Protein AF-A0A960PPY8-F1 (afdb_monomer_lite)

Radius of gyration: 37.03 Å; chains: 1; bounding box: 87×117×91 Å

Secondary structure (DSSP, 8-state):
-----THHHHHHHHHHHHHHHHTT-TTGGGTTTTEEEEEEEEEEEETTS-B-TT-EEEEEETTSSS-B-PPPEEP-TTSEEEEEEE-SEEEEEEEE-TTS--EEEEEEE-TTSPPEEEEEEEE-TTSPPEEEEEEE---HHHHHHHHHHHS-------PPPPPPP------PPPP--PPPPPPPP--PPPP---------------PPPPPP-PPPPP-PPPPPPPPPPPPPP-PPPP-PPPPP-PPPPPPPPPPP-PPP------PPPPP-------PPPPPPPP-PPPPPPPP-PPPPPPPPPP-

Sequence (307 aa):
MTTFSFSSLARKLAFSFALLAMTLLPNAARAQSWGGETALGIEVTNKKGKPVEGAEVLLLFVEQEPFAGPDAVVTDLEGFAEGIRLAEGRWRIDVKAPGYASYTVVVRIQPGKKPAITAGPIRDAVAPPLTVRFLKSPKVGQNRAKADRAGDRPRDREPLPPPPPLVQKRPEPPPVVTPPPPKPVPVTPPPVVTPPPAEAPKAAPAQPEAPKAMPAPKTEAPMPVPPPQKAPAAEKPMMEEPVEKVPAAPAPPAPKTAEPSMPAAPSAPAPPMEEPAAEAPPPPAPKMPKAPEPPAMKEPPAPTPPV

Structure (mmCIF, N/CA/C/O backbone):
data_AF-A0A960PPY8-F1
#
_entry.id   AF-A0A960PPY8-F1
#
loop_
_atom_site.group_PDB
_atom_site.id
_atom_site.type_symbol
_atom_site.label_atom_id
_atom_site.label_alt_id
_atom_site.label_comp_id
_atom_site.label_asym_id
_atom_site.label_entity_id
_atom_site.label_seq_id
_atom_site.pdbx_PDB_ins_code
_atom_site.Cartn_x
_atom_site.Cartn_y
_atom_site.Cartn_z
_atom_site.occupancy
_atom_site.B_iso_or_equiv
_atom_site.auth_seq_id
_atom_site.auth_comp_id
_atom_site.auth_asym_id
_atom_site.auth_atom_id
_atom_site.pdbx_PDB_model_num
ATOM 1 N N . MET A 1 1 ? 7.408 68.987 37.114 1.00 42.50 1 MET A N 1
ATOM 2 C CA . MET A 1 1 ? 8.023 67.656 37.307 1.00 42.50 1 MET A CA 1
ATOM 3 C C . MET A 1 1 ? 6.961 66.617 37.002 1.00 42.50 1 MET A C 1
ATOM 5 O O . MET A 1 1 ? 6.035 66.468 37.784 1.00 42.50 1 MET A O 1
ATOM 9 N N . THR A 1 2 ? 7.033 65.988 35.831 1.00 44.94 2 THR A N 1
ATOM 10 C CA . THR A 1 2 ? 6.002 65.067 35.329 1.00 44.94 2 THR A CA 1
ATOM 11 C C . THR A 1 2 ? 6.635 63.686 35.233 1.00 44.94 2 THR A C 1
ATOM 13 O O . THR A 1 2 ? 7.476 63.440 34.373 1.00 44.94 2 THR A O 1
ATOM 16 N N . THR A 1 3 ? 6.306 62.805 36.171 1.00 53.59 3 THR A N 1
ATOM 17 C CA . THR A 1 3 ? 6.835 61.442 36.246 1.00 53.59 3 THR A CA 1
ATOM 18 C C . THR A 1 3 ? 6.033 60.533 35.314 1.00 53.59 3 THR A C 1
ATOM 20 O O . THR A 1 3 ? 4.902 60.150 35.601 1.00 53.59 3 THR A O 1
ATOM 23 N N . PHE A 1 4 ? 6.609 60.199 34.157 1.00 49.84 4 PHE A N 1
ATOM 24 C CA . PHE A 1 4 ? 6.027 59.228 33.230 1.00 49.84 4 PHE A CA 1
ATOM 25 C C . PHE A 1 4 ? 6.213 57.803 33.774 1.00 49.84 4 PHE A C 1
ATOM 27 O O . PHE A 1 4 ? 7.331 57.310 33.918 1.00 49.84 4 PHE A O 1
ATOM 34 N N . SER A 1 5 ? 5.099 57.141 34.092 1.00 51.38 5 SER A N 1
ATOM 35 C CA . SER A 1 5 ? 5.073 55.786 34.647 1.00 51.38 5 SER A CA 1
ATOM 36 C C . SER A 1 5 ? 5.325 54.735 33.555 1.00 51.38 5 SER A C 1
ATOM 38 O O . SER A 1 5 ? 4.442 54.397 32.765 1.00 51.38 5 SER A O 1
ATOM 40 N N . PHE A 1 6 ? 6.544 54.191 33.527 1.00 52.47 6 PHE A N 1
ATOM 41 C CA . PHE A 1 6 ? 7.020 53.170 32.577 1.00 52.47 6 PHE A CA 1
ATOM 42 C C . PHE A 1 6 ? 6.351 51.781 32.725 1.00 52.47 6 PHE A C 1
ATOM 44 O O . PHE A 1 6 ? 6.596 50.883 31.922 1.00 52.47 6 PHE A O 1
ATOM 51 N N . SER A 1 7 ? 5.476 51.578 33.718 1.00 52.25 7 SER A N 1
ATOM 52 C CA . SER A 1 7 ? 4.898 50.255 34.031 1.00 52.25 7 SER A CA 1
ATOM 53 C C . SER A 1 7 ? 3.796 49.776 33.071 1.00 52.25 7 SER A C 1
ATOM 55 O O . SER A 1 7 ? 3.447 48.595 33.074 1.00 52.25 7 SER A O 1
ATOM 57 N N . SER A 1 8 ? 3.238 50.653 32.230 1.00 53.12 8 SER A N 1
ATOM 58 C CA . SER A 1 8 ? 2.116 50.299 31.339 1.00 53.12 8 SER A CA 1
ATOM 59 C C . SER A 1 8 ? 2.563 49.618 30.034 1.00 53.12 8 SER A C 1
ATOM 61 O O . SER A 1 8 ? 1.839 48.786 29.486 1.00 53.12 8 SER A O 1
ATOM 63 N N . LEU A 1 9 ? 3.778 49.904 29.550 1.00 51.22 9 LEU A N 1
ATOM 64 C CA . LEU A 1 9 ? 4.258 49.397 28.258 1.00 51.22 9 LEU A CA 1
ATOM 65 C C . LEU A 1 9 ? 4.726 47.931 28.339 1.00 51.22 9 LEU A C 1
ATOM 67 O O . LEU A 1 9 ? 4.406 47.131 27.461 1.00 51.22 9 LEU A O 1
ATOM 71 N N . ALA A 1 10 ? 5.388 47.546 29.436 1.00 53.94 10 ALA A N 1
ATOM 72 C CA . ALA A 1 10 ? 5.863 46.175 29.651 1.00 53.94 10 ALA A CA 1
ATOM 73 C C . ALA A 1 10 ? 4.714 45.158 29.818 1.00 53.94 10 ALA A C 1
ATOM 75 O O . ALA A 1 10 ? 4.796 44.039 29.313 1.00 53.94 10 ALA A O 1
ATOM 76 N N . ARG A 1 11 ? 3.599 45.554 30.455 1.00 57.28 11 ARG A N 1
ATOM 77 C CA . ARG A 1 11 ? 2.419 44.681 30.617 1.00 57.28 11 ARG A CA 1
ATOM 78 C C . ARG A 1 11 ? 1.673 44.430 29.302 1.00 57.28 11 ARG A C 1
ATOM 80 O O . ARG A 1 11 ? 1.155 43.334 29.110 1.00 57.28 11 ARG A O 1
ATOM 87 N N . LYS A 1 12 ? 1.657 45.398 28.376 1.00 54.75 12 LYS A N 1
ATOM 88 C CA . LYS A 1 12 ? 1.022 45.241 27.051 1.00 54.75 12 LYS A CA 1
ATOM 89 C C . LYS A 1 12 ? 1.850 44.372 26.092 1.00 54.75 12 LYS A C 1
ATOM 91 O O . LYS A 1 12 ? 1.276 43.613 25.312 1.00 54.75 12 LYS A O 1
ATOM 96 N N . LEU A 1 13 ? 3.182 44.419 26.198 1.00 59.34 13 LEU A N 1
ATOM 97 C CA . LEU A 1 13 ? 4.086 43.533 25.452 1.00 59.34 13 LEU A CA 1
ATOM 98 C C . LEU A 1 13 ? 4.006 42.074 25.932 1.00 59.34 13 LEU A C 1
ATOM 100 O O . LEU A 1 13 ? 3.927 41.171 25.101 1.00 59.34 13 LEU A O 1
ATOM 104 N N . ALA A 1 14 ? 3.923 41.838 27.246 1.00 60.81 14 ALA A N 1
ATOM 105 C CA . ALA A 1 14 ? 3.768 40.487 27.793 1.00 60.81 14 ALA A CA 1
ATOM 106 C C . ALA A 1 14 ? 2.433 39.826 27.387 1.00 60.81 14 ALA A C 1
ATOM 108 O O . ALA A 1 14 ? 2.407 38.645 27.044 1.00 60.81 14 ALA A O 1
ATOM 109 N N . PHE A 1 15 ? 1.336 40.592 27.348 1.00 57.50 15 PHE A N 1
ATOM 110 C CA . PHE A 1 15 ? 0.032 40.075 26.911 1.00 57.50 15 PHE A CA 1
ATOM 111 C C . PHE A 1 15 ? -0.016 39.750 25.410 1.00 57.50 15 PHE A C 1
ATOM 113 O O . PHE A 1 15 ? -0.645 38.771 25.016 1.00 57.50 15 PHE A O 1
ATOM 120 N N . SER A 1 16 ? 0.688 40.522 24.575 1.00 59.84 16 SER A N 1
ATOM 121 C CA . SER A 1 16 ? 0.749 40.262 23.127 1.00 59.84 16 SER A CA 1
ATOM 122 C C . SER A 1 16 ? 1.569 39.010 22.797 1.00 59.84 16 SER A C 1
ATOM 124 O O . SER A 1 16 ? 1.201 38.252 21.904 1.00 59.84 16 SER A O 1
ATOM 126 N N . PHE A 1 17 ? 2.640 38.740 23.553 1.00 60.16 17 PHE A N 1
ATOM 127 C CA . PHE A 1 17 ? 3.451 37.533 23.366 1.00 60.16 17 PHE A CA 1
ATOM 128 C C . PHE A 1 17 ? 2.719 36.261 23.830 1.00 60.16 17 PHE A C 1
ATOM 130 O O . PHE A 1 17 ? 2.820 35.221 23.181 1.00 60.16 17 PHE A O 1
ATOM 137 N N . ALA A 1 18 ? 1.922 36.351 24.901 1.00 61.47 18 ALA A N 1
ATOM 138 C CA . ALA A 1 18 ? 1.094 35.241 25.375 1.00 61.47 18 ALA A CA 1
ATOM 139 C C . ALA A 1 18 ? -0.036 34.883 24.390 1.00 61.47 18 ALA A C 1
ATOM 141 O O . ALA A 1 18 ? -0.297 33.702 24.164 1.00 61.47 18 ALA A O 1
ATOM 142 N N . LEU A 1 19 ? -0.663 35.878 23.749 1.00 60.75 19 LEU A N 1
ATOM 143 C CA . LEU A 1 19 ? -1.710 35.633 22.751 1.00 60.75 19 LEU A CA 1
ATOM 144 C C . LEU A 1 19 ? -1.146 35.013 21.457 1.00 60.75 19 LEU A C 1
ATOM 146 O O . LEU A 1 19 ? -1.779 34.138 20.872 1.00 60.75 19 LEU A O 1
ATOM 150 N N . LEU A 1 20 ? 0.066 35.410 21.046 1.00 63.41 20 LEU A N 1
ATOM 151 C CA . LEU A 1 20 ? 0.740 34.870 19.858 1.00 63.41 20 LEU A CA 1
ATOM 152 C C . LEU A 1 20 ? 1.254 33.433 20.072 1.00 63.41 20 LEU A C 1
ATOM 154 O O . LEU A 1 20 ? 1.165 32.600 19.169 1.00 63.41 20 LEU A O 1
ATOM 158 N N . ALA A 1 21 ? 1.731 33.108 21.278 1.00 60.12 21 ALA A N 1
ATOM 159 C CA . ALA A 1 21 ? 2.131 31.745 21.633 1.00 60.12 21 ALA A CA 1
ATOM 160 C C . ALA A 1 21 ? 0.937 30.771 21.659 1.00 60.12 21 ALA A C 1
ATOM 162 O O . ALA A 1 21 ? 1.089 29.599 21.322 1.00 60.12 21 ALA A O 1
ATOM 163 N N . MET A 1 22 ? -0.265 31.252 21.993 1.00 60.72 22 MET A N 1
ATOM 164 C CA . MET A 1 22 ? -1.466 30.418 22.104 1.00 60.72 22 MET A CA 1
ATOM 165 C C . MET A 1 22 ? -2.113 30.085 20.744 1.00 60.72 22 MET A C 1
ATOM 167 O O . MET A 1 22 ? -2.840 29.099 20.641 1.00 60.72 22 MET A O 1
ATOM 171 N N . THR A 1 23 ? -1.798 30.826 19.673 1.00 59.47 23 THR A N 1
ATOM 172 C CA . THR A 1 23 ? -2.265 30.524 18.302 1.00 59.47 23 THR A CA 1
ATOM 173 C C . THR A 1 23 ? -1.399 29.514 17.539 1.00 59.47 23 THR A C 1
ATOM 175 O O . THR A 1 23 ? -1.804 29.050 16.477 1.00 59.47 23 THR A O 1
ATOM 178 N N . LEU A 1 24 ? -0.230 29.132 18.066 1.00 55.88 24 LEU A N 1
ATOM 179 C CA . LEU A 1 24 ? 0.713 28.221 17.395 1.00 55.88 24 LEU A CA 1
ATOM 180 C C . LEU A 1 24 ? 0.496 26.727 17.711 1.00 55.88 24 LEU A C 1
ATOM 182 O O . LEU A 1 24 ? 1.220 25.892 17.175 1.00 55.88 24 LEU A O 1
ATOM 186 N N . LEU A 1 25 ? -0.485 26.360 18.546 1.00 57.34 25 LEU A N 1
ATOM 187 C CA . LEU A 1 25 ? -0.686 24.967 18.982 1.00 57.34 25 LEU A CA 1
ATOM 188 C C . LEU A 1 25 ? -1.811 24.112 18.336 1.00 57.34 25 LEU A C 1
ATOM 190 O O . LEU A 1 25 ? -1.931 22.958 18.752 1.00 57.34 25 LEU A O 1
ATOM 194 N N . PRO A 1 26 ? -2.610 24.501 17.319 1.00 50.31 26 PRO A N 1
ATOM 195 C CA . PRO A 1 26 ? -3.771 23.685 16.952 1.00 50.31 26 PRO A CA 1
ATOM 196 C C . PRO A 1 26 ? -3.539 22.710 15.779 1.00 50.31 26 PRO A C 1
ATOM 198 O O . PRO A 1 26 ? -4.438 22.563 14.958 1.00 50.31 26 PRO A O 1
ATOM 201 N N . ASN A 1 27 ? -2.384 22.034 15.651 1.00 53.88 27 ASN A N 1
ATOM 202 C CA . ASN A 1 27 ? -2.188 21.104 14.514 1.00 53.88 27 ASN A CA 1
ATOM 203 C C . ASN A 1 27 ? -1.665 19.693 14.829 1.00 53.88 27 ASN A C 1
ATOM 205 O O . ASN A 1 27 ? -1.612 18.855 13.933 1.00 53.88 27 ASN A O 1
ATOM 209 N N . ALA A 1 28 ? -1.360 19.367 16.087 1.00 57.53 28 ALA A N 1
ATOM 210 C CA . ALA A 1 28 ? -0.901 18.017 16.442 1.00 57.53 28 ALA A CA 1
ATOM 211 C C . ALA A 1 28 ? -2.039 16.974 16.537 1.00 57.53 28 ALA A C 1
ATOM 213 O O . ALA A 1 28 ? -1.789 15.778 16.434 1.00 57.53 28 ALA A O 1
ATOM 214 N N . ALA A 1 29 ? -3.300 17.401 16.687 1.00 57.22 29 ALA A N 1
ATOM 215 C CA . ALA A 1 29 ? -4.433 16.491 16.908 1.00 57.22 29 ALA A CA 1
ATOM 216 C C . ALA A 1 29 ? -5.101 15.957 15.623 1.00 57.22 29 ALA A C 1
ATOM 218 O O . ALA A 1 29 ? -5.991 15.115 15.704 1.00 57.22 29 ALA A O 1
ATOM 219 N N . ARG A 1 30 ? -4.690 16.415 14.431 1.00 54.41 30 ARG A N 1
ATOM 220 C CA . ARG A 1 30 ? -5.193 15.888 13.143 1.00 54.41 30 ARG A CA 1
ATOM 221 C C . ARG A 1 30 ? -4.277 14.850 12.498 1.00 54.41 30 ARG A C 1
ATOM 223 O O . ARG A 1 30 ? -4.580 14.360 11.418 1.00 54.41 30 ARG A O 1
ATOM 230 N N . ALA A 1 31 ? -3.185 14.488 13.169 1.00 58.00 31 ALA A N 1
ATOM 231 C CA . ALA A 1 31 ? -2.129 13.666 12.593 1.00 58.00 31 ALA A CA 1
ATOM 232 C C . ALA A 1 31 ? -2.444 12.159 12.513 1.00 58.00 31 ALA A C 1
ATOM 234 O O . ALA A 1 31 ? -1.650 11.430 11.931 1.00 58.00 31 ALA A O 1
ATOM 235 N N . GLN A 1 32 ? -3.553 11.663 13.079 1.00 72.00 32 GLN A N 1
ATOM 236 C CA . GLN A 1 32 ? -3.800 10.212 13.163 1.00 72.00 32 GLN A CA 1
ATOM 237 C C . GLN A 1 32 ? -5.256 9.793 12.905 1.00 72.00 32 GLN A C 1
ATOM 239 O O . GLN A 1 32 ? -5.651 8.706 13.309 1.00 72.00 32 GLN A O 1
ATOM 244 N N . SER A 1 33 ? -6.061 10.595 12.197 1.00 85.62 33 SER A N 1
ATOM 245 C CA . SER A 1 33 ? -7.399 10.152 11.743 1.00 85.62 33 SER A CA 1
ATOM 246 C C . SER A 1 33 ? -7.340 8.922 10.832 1.00 85.62 33 SER A C 1
ATOM 248 O O . SER A 1 33 ? -8.302 8.171 10.728 1.00 85.62 33 SER A O 1
ATOM 250 N N . TRP A 1 34 ? -6.198 8.717 10.183 1.00 92.44 34 TRP A N 1
ATOM 251 C CA . TRP A 1 34 ? -5.932 7.601 9.288 1.00 92.44 34 TRP A CA 1
ATOM 252 C C . TRP A 1 34 ? -5.421 6.348 10.029 1.00 92.44 34 TRP A C 1
ATOM 254 O O . TRP A 1 34 ? -5.391 5.260 9.452 1.00 92.44 34 TRP A O 1
ATOM 264 N N . GLY A 1 35 ? -5.025 6.473 11.302 1.00 92.44 35 GLY A N 1
ATOM 265 C CA . GLY A 1 35 ? -4.572 5.357 12.131 1.00 92.44 35 GLY A CA 1
ATOM 266 C C . GLY A 1 35 ? -5.751 4.568 12.700 1.00 92.44 35 GLY A C 1
ATOM 267 O O . GLY A 1 35 ? -6.725 5.148 13.169 1.00 92.44 35 GLY A O 1
ATOM 268 N N . GLY A 1 36 ? -5.669 3.237 12.687 1.00 92.12 36 GLY A N 1
ATOM 269 C CA . GLY A 1 36 ? -6.742 2.389 13.213 1.00 92.12 36 GLY A CA 1
ATOM 270 C C . GLY A 1 36 ? -6.281 1.007 13.651 1.00 92.12 36 GLY A C 1
ATOM 271 O O . GLY A 1 36 ? -5.097 0.689 13.650 1.00 92.12 36 GLY A O 1
ATOM 272 N N . GLU A 1 37 ? -7.218 0.161 14.065 1.00 90.88 37 GLU A N 1
ATOM 273 C CA . GLU A 1 37 ? -6.890 -1.156 14.629 1.00 90.88 37 GLU A CA 1
ATOM 274 C C . GLU A 1 37 ? -6.615 -2.227 13.563 1.00 90.88 37 GLU A C 1
ATOM 276 O O . GLU A 1 37 ? -6.083 -3.298 13.870 1.00 90.88 37 GLU A O 1
ATOM 281 N N . THR A 1 38 ? -6.960 -1.957 12.301 1.00 91.75 38 THR A N 1
ATOM 282 C CA . THR A 1 38 ? -6.846 -2.950 11.232 1.00 91.75 38 THR A CA 1
ATOM 283 C C . THR A 1 38 ? -5.436 -2.953 10.662 1.00 91.75 38 THR A C 1
ATOM 285 O O . THR A 1 38 ? -5.000 -1.991 10.037 1.00 91.75 38 THR A O 1
ATOM 288 N N . ALA A 1 39 ? -4.722 -4.058 10.860 1.00 91.56 39 ALA A N 1
ATOM 289 C CA . ALA A 1 39 ? -3.408 -4.260 10.267 1.00 91.56 39 ALA A CA 1
ATOM 290 C C . ALA A 1 39 ? -3.532 -4.754 8.814 1.00 91.56 39 ALA A C 1
ATOM 292 O O . ALA A 1 39 ? -4.182 -5.774 8.550 1.00 91.56 39 ALA A O 1
ATOM 293 N N . LEU A 1 40 ? -2.891 -4.038 7.892 1.00 93.12 40 LEU A N 1
ATOM 294 C CA . LEU A 1 40 ? -2.787 -4.386 6.477 1.00 93.12 40 LEU A CA 1
ATOM 295 C C . LEU A 1 40 ? -1.367 -4.866 6.154 1.00 93.12 40 LEU A C 1
ATOM 297 O O . LEU A 1 40 ? -0.391 -4.242 6.569 1.00 93.12 40 LEU A O 1
ATOM 301 N N . GLY A 1 41 ? -1.270 -5.978 5.424 1.00 93.12 41 GLY A N 1
ATOM 302 C CA . GLY A 1 41 ? -0.025 -6.484 4.858 1.00 93.12 41 GLY A CA 1
ATOM 303 C C . GLY A 1 41 ? -0.099 -6.438 3.338 1.00 93.12 41 GLY A C 1
ATOM 304 O O . GLY A 1 41 ? -1.148 -6.739 2.756 1.00 93.12 41 GLY A O 1
ATOM 305 N N . ILE A 1 42 ? 0.997 -6.050 2.697 1.00 94.88 42 ILE A N 1
ATOM 306 C CA . ILE A 1 42 ? 1.069 -5.874 1.246 1.00 94.88 42 ILE A CA 1
ATOM 307 C C . ILE A 1 42 ? 2.243 -6.701 0.730 1.00 94.88 42 ILE A C 1
ATOM 309 O O . ILE A 1 42 ? 3.379 -6.475 1.122 1.00 94.88 42 ILE A O 1
ATOM 313 N N . GLU A 1 43 ? 1.957 -7.667 -0.137 1.00 95.62 43 GLU A N 1
ATOM 314 C CA . GLU A 1 43 ? 2.959 -8.494 -0.814 1.00 95.62 43 GLU A CA 1
ATOM 315 C C . GLU A 1 43 ? 3.079 -8.019 -2.267 1.00 95.62 43 GLU A C 1
ATOM 317 O O . GLU A 1 43 ? 2.085 -7.977 -3.003 1.00 95.62 43 GLU A O 1
ATOM 322 N N . VAL A 1 44 ? 4.289 -7.653 -2.682 1.00 96.50 44 VAL A N 1
ATOM 323 C CA . VAL A 1 44 ? 4.609 -7.158 -4.021 1.00 96.50 44 VAL A CA 1
ATOM 324 C C . VAL A 1 44 ? 5.468 -8.193 -4.735 1.00 96.50 44 VAL A C 1
ATOM 326 O O . VAL A 1 44 ? 6.612 -8.461 -4.372 1.00 96.50 44 VAL A O 1
ATOM 329 N N . THR A 1 45 ? 4.912 -8.768 -5.797 1.00 96.88 45 THR A N 1
ATOM 330 C CA . THR A 1 45 ? 5.587 -9.759 -6.640 1.00 96.88 45 THR A CA 1
ATOM 331 C C . THR A 1 45 ? 5.598 -9.310 -8.096 1.00 96.88 45 THR A C 1
ATOM 333 O O . THR A 1 45 ? 4.752 -8.539 -8.549 1.00 96.88 45 THR A O 1
ATOM 336 N N . ASN A 1 46 ? 6.562 -9.788 -8.875 1.00 96.12 46 ASN A N 1
ATOM 337 C CA . ASN A 1 46 ? 6.583 -9.563 -10.317 1.00 96.12 46 ASN A CA 1
ATOM 338 C C . ASN A 1 46 ? 5.650 -10.545 -11.055 1.00 96.12 46 ASN A C 1
ATOM 340 O O . ASN A 1 46 ? 5.059 -11.449 -10.466 1.00 96.12 46 ASN A O 1
ATOM 344 N N . LYS A 1 47 ? 5.546 -10.420 -12.384 1.00 94.06 47 LYS A N 1
ATOM 345 C CA . LYS A 1 47 ? 4.753 -11.341 -13.227 1.00 94.06 47 LYS A CA 1
ATOM 346 C C . LYS A 1 47 ? 5.140 -12.826 -13.080 1.00 94.06 47 LYS A C 1
ATOM 348 O O . LYS A 1 47 ? 4.324 -13.693 -13.372 1.00 94.06 47 LYS A O 1
ATOM 353 N N . LYS A 1 48 ? 6.370 -13.127 -12.650 1.00 94.75 48 LYS A N 1
ATOM 354 C CA . LYS A 1 48 ? 6.869 -14.496 -12.421 1.00 94.75 48 LYS A CA 1
ATOM 355 C C . LYS A 1 48 ? 6.604 -14.990 -10.990 1.00 94.75 48 LYS A C 1
ATOM 357 O O . LYS A 1 48 ? 7.062 -16.073 -10.648 1.00 94.75 48 LYS A O 1
ATOM 362 N N . GLY A 1 49 ? 5.927 -14.196 -10.157 1.00 95.00 49 GLY A N 1
ATOM 363 C CA . GLY A 1 49 ? 5.684 -14.501 -8.748 1.00 95.00 49 GLY A CA 1
ATOM 364 C C . GLY A 1 49 ? 6.913 -14.343 -7.850 1.00 95.00 49 GLY A C 1
ATOM 365 O O . GLY A 1 49 ? 6.879 -14.806 -6.718 1.00 95.00 49 GLY A O 1
ATOM 366 N N . LYS A 1 50 ? 8.004 -13.722 -8.327 1.00 96.94 50 LYS A N 1
ATOM 367 C CA . LYS A 1 50 ? 9.163 -13.435 -7.469 1.00 96.94 50 LYS A CA 1
ATOM 368 C C . LYS A 1 50 ? 8.913 -12.166 -6.651 1.00 96.94 50 LYS A C 1
ATOM 370 O O . LYS A 1 50 ? 8.380 -11.214 -7.233 1.00 96.94 50 LYS A O 1
ATOM 375 N N . PRO A 1 51 ? 9.324 -12.131 -5.376 1.00 96.94 51 PRO A N 1
ATOM 376 C CA . PRO A 1 51 ? 9.205 -10.941 -4.543 1.00 96.94 51 PRO A CA 1
ATOM 377 C C . PRO A 1 51 ? 10.018 -9.773 -5.111 1.00 96.94 51 PRO A C 1
ATOM 379 O O . PRO A 1 51 ? 11.044 -9.982 -5.767 1.00 96.94 51 PRO A O 1
ATOM 382 N N . VAL A 1 52 ? 9.531 -8.551 -4.898 1.00 97.44 52 VAL A N 1
ATOM 383 C CA . VAL A 1 52 ? 10.195 -7.307 -5.311 1.00 97.44 52 VAL A CA 1
ATOM 384 C C . VAL A 1 52 ? 10.599 -6.524 -4.063 1.00 97.44 52 VAL A C 1
ATOM 386 O O . VAL A 1 52 ? 9.754 -5.931 -3.395 1.00 97.44 52 VAL A O 1
ATOM 389 N N . GLU A 1 53 ? 11.895 -6.530 -3.768 1.00 97.50 53 GLU A N 1
ATOM 390 C CA . GLU A 1 53 ? 12.513 -5.733 -2.705 1.00 97.50 53 GLU A CA 1
ATOM 391 C C . GLU A 1 53 ? 12.555 -4.247 -3.082 1.00 97.50 53 GLU A C 1
ATOM 393 O O . GLU A 1 53 ? 12.729 -3.899 -4.255 1.00 97.50 53 GLU A O 1
ATOM 398 N N . GLY A 1 54 ? 12.426 -3.363 -2.090 1.00 96.94 54 GLY A N 1
ATOM 399 C CA . GLY A 1 54 ? 12.646 -1.933 -2.294 1.00 96.94 54 GLY A CA 1
ATOM 400 C C . GLY A 1 54 ? 11.493 -1.217 -2.999 1.00 96.94 54 GLY A C 1
ATOM 401 O O . GLY A 1 54 ? 11.677 -0.108 -3.498 1.00 96.94 54 GLY A O 1
ATOM 402 N N . ALA A 1 55 ? 10.314 -1.836 -3.083 1.00 97.75 55 ALA A N 1
ATOM 403 C CA . ALA A 1 55 ? 9.125 -1.182 -3.606 1.00 97.75 55 ALA A CA 1
ATOM 404 C C . ALA A 1 55 ? 8.585 -0.197 -2.561 1.00 97.75 55 ALA A C 1
ATOM 406 O O . ALA A 1 55 ? 8.306 -0.573 -1.425 1.00 97.75 55 ALA A O 1
ATOM 407 N N . GLU A 1 56 ? 8.418 1.060 -2.956 1.00 97.69 56 GLU A N 1
ATOM 408 C CA . GLU A 1 56 ? 7.786 2.098 -2.152 1.00 97.69 56 GLU A CA 1
ATOM 409 C C . GLU A 1 56 ? 6.268 1.950 -2.229 1.00 97.69 56 GLU A C 1
ATOM 411 O O . GLU A 1 56 ? 5.670 1.983 -3.309 1.00 97.69 56 GLU A O 1
ATOM 416 N N . VAL A 1 57 ? 5.637 1.801 -1.071 1.00 97.31 57 VAL A N 1
ATOM 417 C CA . VAL A 1 57 ? 4.195 1.662 -0.914 1.00 97.31 57 VAL A CA 1
ATOM 418 C C . VAL A 1 57 ? 3.664 2.873 -0.159 1.00 97.31 57 VAL A C 1
ATOM 420 O O . VAL A 1 57 ? 3.903 3.035 1.036 1.00 97.31 57 VAL A O 1
ATOM 423 N N . LEU A 1 58 ? 2.918 3.721 -0.861 1.00 97.06 58 LEU A N 1
ATOM 424 C CA . LEU A 1 58 ? 2.259 4.898 -0.309 1.00 97.06 58 LEU A CA 1
ATOM 425 C C . LEU A 1 58 ? 0.768 4.612 -0.115 1.00 97.06 58 LEU A C 1
ATOM 427 O O . LEU A 1 58 ? 0.089 4.146 -1.033 1.00 97.06 58 LEU A O 1
ATOM 431 N N . LEU A 1 59 ? 0.250 4.910 1.075 1.00 96.62 59 LEU A N 1
ATOM 432 C CA . LEU A 1 59 ? -1.154 4.716 1.422 1.00 96.62 59 LEU A CA 1
ATOM 433 C C . LEU A 1 59 ? -1.798 6.069 1.696 1.00 96.62 59 LEU A C 1
ATOM 435 O O . LEU A 1 59 ? -1.314 6.833 2.522 1.00 96.62 59 LEU A O 1
ATOM 439 N N . LEU A 1 60 ? -2.908 6.350 1.024 1.00 96.56 60 LEU A N 1
ATOM 440 C CA . LEU A 1 60 ? -3.628 7.615 1.111 1.00 96.56 60 LEU A CA 1
ATOM 441 C C . LEU A 1 60 ? -5.087 7.350 1.478 1.00 96.56 60 LEU A C 1
ATOM 443 O O . LEU A 1 60 ? -5.786 6.605 0.786 1.00 96.56 60 LEU A O 1
ATOM 447 N N . PHE A 1 61 ? -5.558 7.963 2.557 1.00 96.12 61 PHE A N 1
ATOM 448 C CA . PHE A 1 61 ? -6.937 7.857 3.009 1.00 96.12 61 PHE A CA 1
ATOM 449 C C . PHE A 1 61 ? -7.832 8.755 2.153 1.00 96.12 61 PHE A C 1
ATOM 451 O O . PHE A 1 61 ? -7.690 9.976 2.146 1.00 96.12 61 PHE A O 1
ATOM 458 N N . VAL A 1 62 ? -8.740 8.139 1.394 1.00 95.56 62 VAL A N 1
ATOM 459 C CA . VAL A 1 62 ? -9.536 8.820 0.354 1.00 95.56 62 VAL A CA 1
ATOM 460 C C . VAL A 1 62 ?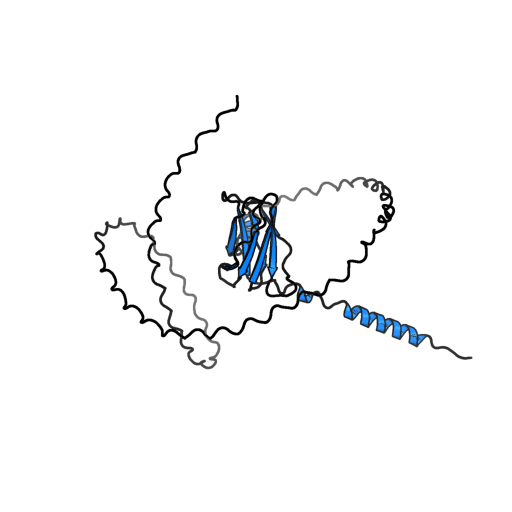 -10.771 9.506 0.943 1.00 95.56 62 VAL A C 1
ATOM 462 O O . VAL A 1 62 ? -11.399 10.329 0.289 1.00 95.56 62 VAL A O 1
ATOM 465 N N . GLU A 1 63 ? -11.149 9.170 2.176 1.00 91.75 63 GLU A N 1
ATOM 466 C CA . GLU A 1 63 ? -12.340 9.729 2.830 1.00 91.75 63 GLU A CA 1
ATOM 467 C C . GLU A 1 63 ? -12.093 11.095 3.488 1.00 91.75 63 GLU A C 1
ATOM 469 O O . GLU A 1 63 ? -13.033 11.708 3.986 1.00 91.75 63 GLU A O 1
ATOM 474 N N . GLN A 1 64 ? -10.855 11.596 3.458 1.00 89.25 64 GLN A N 1
ATOM 475 C CA . GLN A 1 64 ? -10.478 12.892 4.011 1.00 89.25 64 GLN A CA 1
ATOM 476 C C . GLN A 1 64 ? -9.809 13.769 2.946 1.00 89.25 64 GLN A C 1
ATOM 478 O O . GLN A 1 64 ? -8.948 13.299 2.209 1.00 89.25 64 GLN A O 1
ATOM 483 N N . GLU A 1 65 ? -10.176 15.053 2.901 1.00 88.62 65 GLU A N 1
ATOM 484 C CA . GLU A 1 65 ? -9.478 16.072 2.112 1.00 88.62 65 GLU A CA 1
ATOM 485 C C . GLU A 1 65 ? -8.727 17.047 3.043 1.00 88.62 65 GLU A C 1
ATOM 487 O O . GLU A 1 65 ? -9.323 17.567 3.994 1.00 88.62 65 GLU A O 1
ATOM 492 N N . PRO A 1 66 ? -7.426 17.311 2.803 1.00 88.12 66 PRO A N 1
ATOM 493 C CA . PRO A 1 66 ? -6.574 16.680 1.790 1.00 88.12 66 PRO A CA 1
ATOM 494 C C . PRO A 1 66 ? -6.319 15.195 2.095 1.00 88.12 66 PRO A C 1
ATOM 496 O O . PRO A 1 66 ? -6.352 14.791 3.258 1.00 88.12 66 PRO A O 1
ATOM 499 N N . PHE A 1 67 ? -6.039 14.399 1.054 1.00 92.38 67 PHE A N 1
ATOM 500 C CA . PHE A 1 67 ? -5.660 12.997 1.237 1.00 92.38 67 PHE A CA 1
ATOM 501 C C . PHE A 1 67 ? -4.440 12.915 2.155 1.00 92.38 67 PHE A C 1
ATOM 503 O O . PHE A 1 67 ? -3.415 13.547 1.901 1.00 92.38 67 PHE A O 1
ATOM 510 N N . ALA A 1 68 ? -4.567 12.134 3.221 1.00 92.19 68 ALA A N 1
ATOM 511 C CA . ALA A 1 68 ? -3.543 11.966 4.241 1.00 92.19 68 ALA A CA 1
ATOM 512 C C . ALA A 1 68 ? -3.338 10.479 4.523 1.00 92.19 68 ALA A C 1
ATOM 514 O O . ALA A 1 68 ? -4.240 9.670 4.319 1.00 92.19 68 ALA A O 1
ATOM 515 N N . GLY A 1 69 ? -2.160 10.106 4.997 1.00 93.94 69 GLY A N 1
ATOM 516 C CA . GLY A 1 69 ? -1.850 8.725 5.328 1.00 93.94 69 GLY A CA 1
ATOM 517 C C . GLY A 1 69 ? -0.498 8.606 6.020 1.00 93.94 69 GLY A C 1
ATOM 518 O O . GLY A 1 69 ? 0.130 9.632 6.295 1.00 93.94 69 GLY A O 1
ATOM 519 N N . PRO A 1 70 ? -0.070 7.375 6.335 1.00 94.50 70 PRO A N 1
ATOM 520 C CA . PRO A 1 70 ? 1.263 7.131 6.866 1.00 94.50 70 PRO A CA 1
ATOM 521 C C . PRO A 1 70 ? 2.344 7.491 5.840 1.00 94.50 70 PRO A C 1
ATOM 523 O O . PRO A 1 70 ? 2.080 7.589 4.639 1.00 94.50 70 PRO A O 1
ATOM 526 N N . ASP A 1 71 ? 3.577 7.615 6.326 1.00 94.38 71 ASP A N 1
ATOM 527 C CA . ASP A 1 71 ? 4.750 7.700 5.461 1.00 94.38 71 ASP A CA 1
ATOM 528 C C . ASP A 1 71 ? 4.852 6.466 4.549 1.00 94.38 71 ASP A C 1
ATOM 530 O O . ASP A 1 71 ? 4.358 5.380 4.874 1.00 94.38 71 ASP A O 1
ATOM 534 N N . ALA A 1 72 ? 5.498 6.639 3.394 1.00 96.00 72 ALA A N 1
ATOM 535 C CA . ALA A 1 72 ? 5.720 5.545 2.459 1.00 96.00 72 ALA A CA 1
ATOM 536 C C . ALA A 1 72 ? 6.541 4.425 3.119 1.00 96.00 72 ALA A C 1
ATOM 538 O O . ALA A 1 72 ? 7.575 4.673 3.741 1.00 96.00 72 ALA A O 1
ATOM 539 N N . VAL A 1 73 ? 6.080 3.186 2.963 1.00 96.25 73 VAL A N 1
ATOM 540 C CA . VAL A 1 73 ? 6.737 1.992 3.504 1.00 96.25 73 VAL A CA 1
ATOM 541 C C . VAL A 1 73 ? 7.457 1.272 2.376 1.00 96.25 73 VAL A C 1
ATOM 543 O O . VAL A 1 73 ? 6.907 1.114 1.290 1.00 96.25 73 VAL A O 1
ATOM 546 N N . VAL A 1 74 ? 8.682 0.828 2.630 1.00 96.94 74 VAL A N 1
ATOM 547 C CA . VAL A 1 74 ? 9.488 0.084 1.658 1.00 96.94 74 VAL A CA 1
ATOM 548 C C . VAL A 1 74 ? 9.325 -1.417 1.904 1.00 96.94 74 VAL A C 1
ATOM 550 O O . VAL A 1 74 ? 9.338 -1.848 3.057 1.00 96.94 74 VAL A O 1
ATOM 553 N N . THR A 1 75 ? 9.160 -2.210 0.843 1.00 96.69 75 THR A N 1
ATOM 554 C CA . THR A 1 75 ? 9.098 -3.677 0.946 1.00 96.69 75 THR A CA 1
ATOM 555 C C . THR A 1 75 ? 10.454 -4.293 1.286 1.00 96.69 75 THR A C 1
ATOM 557 O O . THR A 1 75 ? 11.502 -3.819 0.841 1.00 96.69 75 THR A O 1
ATOM 560 N N . ASP A 1 76 ? 10.425 -5.378 2.056 1.00 96.50 76 ASP A N 1
ATOM 561 C CA . ASP A 1 76 ? 11.601 -6.156 2.449 1.00 96.50 76 ASP A CA 1
ATOM 562 C C . ASP A 1 76 ? 12.101 -7.122 1.348 1.00 96.50 76 ASP A C 1
ATOM 564 O O . ASP A 1 76 ? 11.621 -7.113 0.211 1.00 96.50 76 ASP A O 1
ATOM 568 N N . LEU A 1 77 ? 13.074 -7.979 1.692 1.00 96.06 77 LEU A N 1
ATOM 569 C CA . LEU A 1 77 ? 13.636 -9.018 0.811 1.00 96.06 77 LEU A CA 1
ATOM 570 C C . LEU A 1 77 ? 12.584 -10.024 0.307 1.00 96.06 77 LEU A C 1
ATOM 572 O O . LEU A 1 77 ? 12.753 -10.624 -0.757 1.00 96.06 77 LEU A O 1
ATOM 576 N N . GLU A 1 78 ? 11.506 -10.225 1.067 1.00 95.50 78 GLU A N 1
ATOM 577 C CA . GLU A 1 78 ? 10.379 -11.090 0.709 1.00 95.50 78 GLU A CA 1
ATOM 578 C C . GLU A 1 78 ? 9.313 -10.332 -0.096 1.00 95.50 78 GLU A C 1
ATOM 580 O O . GLU A 1 78 ? 8.273 -10.891 -0.448 1.00 95.50 78 GLU A O 1
ATOM 585 N N . GLY A 1 79 ? 9.569 -9.067 -0.446 1.00 95.06 79 GLY A N 1
ATOM 586 C CA . GLY A 1 79 ? 8.620 -8.210 -1.144 1.00 95.06 79 GLY A CA 1
ATOM 587 C C . GLY A 1 79 ? 7.409 -7.865 -0.283 1.00 95.06 79 GLY A C 1
ATOM 588 O O . GLY A 1 79 ? 6.357 -7.521 -0.823 1.00 95.06 79 GLY A O 1
ATOM 589 N N . PHE A 1 80 ? 7.526 -7.975 1.040 1.00 95.25 80 PHE A N 1
ATOM 590 C CA . PHE A 1 80 ? 6.447 -7.751 1.983 1.00 95.25 80 PHE A CA 1
ATOM 591 C C . PHE A 1 80 ? 6.607 -6.398 2.683 1.00 95.25 80 PHE A C 1
ATOM 593 O O . PHE A 1 80 ? 7.698 -5.975 3.059 1.00 95.25 80 PHE A O 1
ATOM 600 N N . ALA A 1 81 ? 5.493 -5.689 2.836 1.00 93.81 81 ALA A N 1
ATOM 601 C CA . ALA A 1 81 ? 5.376 -4.499 3.665 1.00 93.81 81 ALA A CA 1
ATOM 602 C C . ALA A 1 81 ? 4.333 -4.784 4.751 1.00 93.81 81 ALA A C 1
ATOM 604 O O . ALA A 1 81 ? 3.146 -4.984 4.459 1.00 93.81 81 ALA A O 1
ATOM 605 N N . GLU A 1 82 ? 4.785 -4.839 6.004 1.00 88.56 82 GLU A N 1
ATOM 606 C CA . GLU A 1 82 ? 3.969 -5.253 7.145 1.00 88.56 82 GLU A CA 1
ATOM 607 C C . GLU A 1 82 ? 3.664 -4.132 8.143 1.00 88.56 82 GLU A C 1
ATOM 609 O O . GLU A 1 82 ? 4.280 -3.070 8.157 1.00 88.56 82 GLU A O 1
ATOM 614 N N . GLY A 1 83 ? 2.710 -4.410 9.038 1.00 78.06 83 GLY A N 1
ATOM 615 C CA . GLY A 1 83 ? 2.552 -3.650 10.280 1.00 78.06 83 GLY A CA 1
ATOM 616 C C . GLY A 1 83 ? 1.800 -2.324 10.173 1.00 78.06 83 GLY A C 1
ATOM 617 O O . GLY A 1 83 ? 1.703 -1.614 11.174 1.00 78.06 83 GLY A O 1
ATOM 618 N N . ILE A 1 84 ? 1.214 -2.004 9.018 1.00 88.81 84 ILE A N 1
ATOM 619 C CA . ILE A 1 84 ? 0.515 -0.731 8.831 1.00 88.81 84 ILE A CA 1
ATOM 620 C C . ILE A 1 84 ? -0.884 -0.819 9.445 1.00 88.81 84 ILE A C 1
ATOM 622 O O . ILE A 1 84 ? -1.738 -1.590 9.002 1.00 88.81 84 ILE A O 1
ATOM 626 N N . ARG A 1 85 ? -1.098 -0.042 10.506 1.00 93.06 85 ARG A N 1
ATOM 627 C CA . ARG A 1 85 ? -2.347 0.044 11.266 1.00 93.06 85 ARG A CA 1
ATOM 628 C C . ARG A 1 85 ? -3.222 1.161 10.714 1.00 93.06 85 ARG A C 1
ATOM 630 O O . ARG A 1 85 ? -2.917 2.335 10.903 1.00 93.06 85 ARG A O 1
ATOM 637 N N . LEU A 1 86 ? -4.298 0.786 10.035 1.00 94.56 86 LEU A N 1
ATOM 638 C CA . LEU A 1 86 ? -5.128 1.697 9.254 1.00 94.56 86 LEU A CA 1
ATOM 639 C C . LEU A 1 86 ? -6.542 1.775 9.822 1.00 94.56 86 LEU A C 1
ATOM 641 O O . LEU A 1 86 ? -7.101 0.781 10.305 1.00 94.56 86 LEU A O 1
ATOM 645 N N . ALA A 1 87 ? -7.115 2.972 9.745 1.00 95.31 87 ALA A N 1
ATOM 646 C CA . ALA A 1 87 ? -8.532 3.200 9.953 1.00 95.31 87 ALA A CA 1
ATOM 647 C C . ALA A 1 87 ? -9.357 2.460 8.892 1.00 95.31 87 ALA A C 1
ATOM 649 O O . ALA A 1 87 ? -8.903 2.185 7.774 1.00 95.31 87 ALA A O 1
ATOM 650 N N . GLU A 1 88 ? -10.587 2.117 9.255 1.00 95.06 88 GLU A N 1
ATOM 651 C CA . GLU A 1 88 ? -11.552 1.601 8.293 1.00 95.06 88 GLU A CA 1
ATOM 652 C C . GLU A 1 88 ? -11.916 2.661 7.247 1.00 95.06 88 GLU A C 1
ATOM 654 O O . GLU A 1 88 ? -11.827 3.858 7.503 1.00 95.06 88 GLU A O 1
ATOM 659 N N . GLY A 1 89 ? -12.303 2.213 6.052 1.00 95.38 89 GLY A N 1
ATOM 660 C CA . GLY A 1 89 ? -12.697 3.100 4.956 1.00 95.38 89 GLY A CA 1
ATOM 661 C C . GLY A 1 89 ? -11.968 2.809 3.648 1.00 95.38 89 GLY A C 1
ATOM 662 O O . GLY A 1 89 ? -11.431 1.715 3.435 1.00 95.38 89 GLY A O 1
ATOM 663 N N . ARG A 1 90 ? -12.009 3.768 2.723 1.00 96.56 90 ARG A N 1
ATOM 664 C CA . ARG A 1 90 ? -11.375 3.673 1.400 1.00 96.56 90 ARG A CA 1
ATOM 665 C C . ARG A 1 90 ? -9.965 4.251 1.396 1.00 96.56 90 ARG A C 1
ATOM 667 O O . ARG A 1 90 ? -9.733 5.395 1.777 1.00 96.56 90 ARG A O 1
ATOM 674 N N . TRP A 1 91 ? -9.050 3.461 0.859 1.00 96.81 91 TRP A N 1
ATOM 675 C CA . TRP A 1 91 ? -7.631 3.754 0.782 1.00 96.81 91 TRP A CA 1
ATOM 676 C C . TRP A 1 91 ? -7.149 3.634 -0.651 1.00 96.81 91 TRP A C 1
ATOM 678 O O . TRP A 1 91 ? -7.396 2.626 -1.311 1.00 96.81 91 TRP A O 1
ATOM 688 N N . ARG A 1 92 ? -6.440 4.649 -1.128 1.00 96.62 92 ARG A N 1
ATOM 689 C CA . ARG A 1 92 ? -5.666 4.589 -2.358 1.00 96.62 92 ARG A CA 1
ATOM 690 C C . ARG A 1 92 ? -4.270 4.103 -1.998 1.00 96.62 92 ARG A C 1
ATOM 692 O O . ARG A 1 92 ? -3.640 4.644 -1.096 1.00 96.62 92 ARG A O 1
ATOM 699 N N . ILE A 1 93 ? -3.812 3.078 -2.695 1.00 96.56 93 ILE A N 1
ATOM 700 C CA . ILE A 1 93 ? -2.491 2.493 -2.522 1.00 96.56 93 ILE A CA 1
ATOM 701 C C . ILE A 1 93 ? -1.737 2.708 -3.823 1.00 96.56 93 ILE A C 1
ATOM 703 O O . ILE A 1 93 ? -2.170 2.220 -4.869 1.00 96.56 93 ILE A O 1
ATOM 707 N N . ASP A 1 94 ? -0.630 3.435 -3.736 1.00 96.81 94 ASP A N 1
ATOM 708 C CA . ASP A 1 94 ? 0.293 3.683 -4.835 1.00 96.81 94 ASP A CA 1
ATOM 709 C C . ASP A 1 94 ? 1.582 2.900 -4.560 1.00 96.81 94 ASP A C 1
ATOM 711 O O . ASP A 1 94 ? 2.263 3.138 -3.565 1.00 96.81 94 ASP A O 1
ATOM 715 N N . VAL A 1 95 ? 1.913 1.951 -5.433 1.00 96.69 95 VAL A N 1
ATOM 716 C CA . VAL A 1 95 ? 3.130 1.137 -5.350 1.00 96.69 95 VAL A CA 1
ATOM 717 C C . VAL A 1 95 ? 4.063 1.522 -6.490 1.00 96.69 95 VAL A C 1
ATOM 719 O O . VAL A 1 95 ? 3.669 1.507 -7.662 1.00 96.69 95 VAL A O 1
ATOM 722 N N . LYS A 1 96 ? 5.310 1.852 -6.153 1.00 96.81 96 LYS A N 1
ATOM 723 C CA . LYS A 1 96 ? 6.371 2.189 -7.104 1.00 96.81 96 LYS A CA 1
ATOM 724 C C . LYS A 1 96 ? 7.595 1.333 -6.825 1.00 96.81 96 LYS A C 1
ATOM 726 O O . LYS A 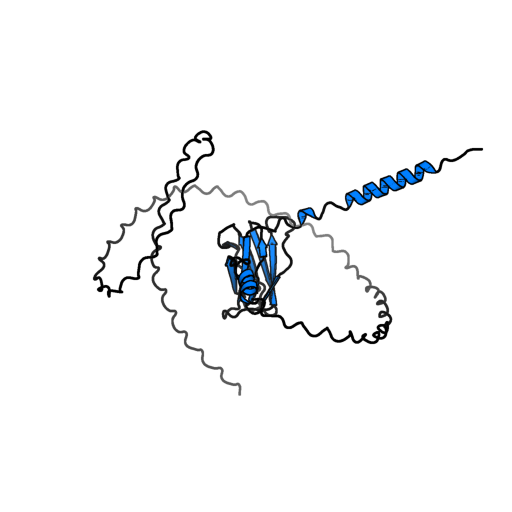1 96 ? 8.037 1.234 -5.691 1.00 96.81 96 LYS A O 1
ATOM 731 N N . ALA A 1 97 ? 8.162 0.740 -7.865 1.00 96.81 97 ALA A N 1
ATOM 732 C CA . ALA A 1 97 ? 9.423 0.015 -7.766 1.00 96.81 97 ALA A CA 1
ATOM 733 C C . ALA A 1 97 ? 10.328 0.403 -8.946 1.00 96.81 97 ALA A C 1
ATOM 735 O O . ALA A 1 97 ? 9.826 0.517 -10.072 1.00 96.81 97 ALA A O 1
ATOM 736 N N . PRO A 1 98 ? 11.642 0.603 -8.738 1.00 94.62 98 PRO A N 1
ATOM 737 C CA . PRO A 1 98 ? 12.567 0.920 -9.821 1.00 94.62 98 PRO A CA 1
ATOM 738 C C . PRO A 1 98 ? 12.531 -0.134 -10.937 1.00 94.62 98 PRO A C 1
ATOM 740 O O . PRO A 1 98 ? 12.679 -1.328 -10.688 1.00 94.62 98 PRO A O 1
ATOM 743 N N . GLY A 1 99 ? 12.332 0.306 -12.182 1.00 94.25 99 GLY A N 1
ATOM 744 C CA . GLY A 1 99 ? 12.272 -0.583 -13.349 1.00 94.25 99 GLY A CA 1
ATOM 745 C C . GLY A 1 99 ? 10.934 -1.305 -13.562 1.00 94.25 99 GLY A C 1
ATOM 746 O O . GLY A 1 99 ? 10.845 -2.139 -14.462 1.00 94.25 99 GLY A O 1
ATOM 747 N N . TYR A 1 100 ? 9.895 -0.984 -12.785 1.00 94.88 100 TYR A N 1
ATOM 748 C CA . TYR A 1 100 ? 8.547 -1.543 -12.928 1.00 94.88 100 TYR A CA 1
ATOM 749 C C . TYR A 1 100 ? 7.498 -0.458 -13.188 1.00 94.88 100 TYR A C 1
ATOM 751 O O . TYR A 1 100 ? 7.721 0.724 -12.929 1.00 94.88 100 TYR A O 1
ATOM 759 N N . ALA A 1 101 ? 6.338 -0.868 -13.706 1.00 93.38 101 ALA A N 1
ATOM 760 C CA . ALA A 1 101 ? 5.200 0.031 -13.860 1.00 93.38 101 ALA A CA 1
ATOM 761 C C . ALA A 1 101 ? 4.650 0.427 -12.489 1.00 93.38 101 ALA A C 1
ATOM 763 O O . ALA A 1 101 ? 4.537 -0.423 -11.600 1.00 93.38 101 ALA A O 1
ATOM 764 N N . SER A 1 102 ? 4.266 1.698 -12.339 1.00 94.00 102 SER A N 1
ATOM 765 C CA . SER A 1 102 ? 3.540 2.124 -11.149 1.00 94.00 102 SER A CA 1
ATOM 766 C C . SER A 1 102 ? 2.198 1.390 -11.070 1.00 94.00 102 SER A C 1
ATOM 768 O O . SER A 1 102 ? 1.590 1.038 -12.089 1.00 94.00 102 SER A O 1
ATOM 770 N N . TYR A 1 103 ? 1.770 1.088 -9.849 1.00 94.25 103 TYR A N 1
ATOM 771 C CA . TYR A 1 103 ? 0.534 0.368 -9.586 1.00 94.25 103 TYR A CA 1
ATOM 772 C C . TYR A 1 103 ? -0.302 1.169 -8.595 1.00 94.25 103 TYR A C 1
ATOM 774 O O . TYR A 1 103 ? 0.060 1.285 -7.427 1.00 94.25 103 TYR A O 1
ATOM 782 N N . THR A 1 104 ? -1.435 1.693 -9.054 1.00 95.88 104 THR A N 1
ATOM 783 C CA . THR A 1 104 ? -2.386 2.428 -8.209 1.00 95.88 104 THR A CA 1
ATOM 784 C C . THR A 1 104 ? -3.692 1.658 -8.099 1.00 95.88 104 THR A C 1
ATOM 786 O O . THR A 1 104 ? -4.271 1.274 -9.114 1.00 95.88 104 THR A O 1
ATOM 789 N N . VAL A 1 105 ? -4.193 1.457 -6.881 1.00 96.19 105 VAL A N 1
ATOM 790 C CA . VAL A 1 105 ? -5.461 0.759 -6.619 1.00 96.19 105 VAL A CA 1
ATOM 791 C C . VAL A 1 105 ? -6.217 1.414 -5.465 1.00 96.19 105 VAL A C 1
ATOM 793 O O . VAL A 1 105 ? -5.602 1.963 -4.554 1.00 96.19 105 VAL A O 1
ATOM 796 N N . VAL A 1 106 ? -7.550 1.335 -5.469 1.00 96.06 106 VAL A N 1
ATOM 797 C CA . VAL A 1 106 ? -8.369 1.758 -4.320 1.00 96.06 106 VAL A CA 1
ATOM 798 C C . VAL A 1 106 ? -8.952 0.536 -3.630 1.00 96.06 106 VAL A C 1
ATOM 800 O O . VAL A 1 106 ? -9.744 -0.205 -4.218 1.00 96.06 106 VAL A O 1
ATOM 803 N N . VAL A 1 107 ? -8.607 0.343 -2.364 1.00 95.81 107 VAL A N 1
ATOM 804 C CA . VAL A 1 107 ? -9.096 -0.751 -1.525 1.00 95.81 107 VAL A CA 1
ATOM 805 C C . VAL A 1 107 ? -10.015 -0.229 -0.430 1.00 95.81 107 VAL A C 1
ATOM 807 O O . VAL A 1 107 ? -9.843 0.876 0.077 1.00 95.81 107 VAL A O 1
ATOM 810 N N . ARG A 1 108 ? -10.990 -1.042 -0.039 1.00 96.25 108 ARG A N 1
ATOM 811 C CA . ARG A 1 108 ? -11.823 -0.802 1.134 1.00 96.25 108 ARG A CA 1
ATOM 812 C C . ARG A 1 108 ? -11.360 -1.702 2.270 1.00 96.25 108 ARG A C 1
ATOM 814 O O . ARG A 1 108 ? -11.369 -2.929 2.142 1.00 96.25 108 ARG A O 1
ATOM 821 N N . ILE A 1 109 ? -10.977 -1.080 3.375 1.00 95.25 109 ILE A N 1
ATOM 822 C CA . ILE A 1 109 ? -10.553 -1.744 4.604 1.00 95.25 109 ILE A CA 1
ATOM 823 C C . ILE A 1 109 ? -11.750 -1.791 5.552 1.00 95.25 109 ILE A C 1
ATOM 825 O O . ILE A 1 109 ? -12.415 -0.781 5.777 1.00 95.25 109 ILE A O 1
ATOM 829 N N . GLN A 1 110 ? -12.043 -2.982 6.074 1.00 94.25 110 GLN A N 1
ATOM 830 C CA . GLN A 1 110 ? -13.071 -3.209 7.089 1.00 94.25 110 GLN A CA 1
ATOM 831 C C . GLN A 1 110 ? -12.490 -4.088 8.202 1.00 94.25 110 GLN A C 1
ATOM 833 O O . GLN A 1 110 ? -11.757 -5.039 7.895 1.00 94.25 110 GLN A O 1
ATOM 838 N N . PRO A 1 111 ? -12.835 -3.831 9.473 1.00 90.50 111 PRO A N 1
ATOM 839 C CA . PRO A 1 111 ? -12.344 -4.620 10.592 1.00 90.50 111 PRO A CA 1
ATOM 840 C C . PRO A 1 111 ? -12.745 -6.090 10.437 1.00 90.50 111 PRO A C 1
ATOM 842 O O . PRO A 1 111 ? -13.864 -6.435 10.056 1.00 90.50 111 PRO A O 1
ATOM 845 N N . GLY A 1 112 ? -11.790 -6.988 10.682 1.00 86.50 112 GLY A N 1
ATOM 846 C CA . GLY A 1 112 ? -12.002 -8.437 10.633 1.00 86.50 112 GLY A CA 1
ATOM 847 C C . GLY A 1 112 ? -12.104 -9.060 9.233 1.00 86.50 112 GLY A C 1
ATOM 848 O O . GLY A 1 112 ? -11.886 -10.273 9.120 1.00 86.50 112 GLY A O 1
ATOM 849 N N . LYS A 1 113 ? -12.338 -8.279 8.170 1.00 88.38 113 LYS A N 1
ATOM 850 C CA . LYS A 1 113 ? -12.510 -8.771 6.791 1.00 88.38 113 LYS A CA 1
ATOM 851 C C . LYS A 1 113 ? -11.225 -8.664 5.967 1.00 88.38 113 LYS A C 1
ATOM 853 O O . LYS A 1 113 ? -10.300 -7.934 6.312 1.00 88.38 113 LYS A O 1
ATOM 858 N N . LYS A 1 114 ? -11.152 -9.428 4.870 1.00 87.69 114 LYS A N 1
ATOM 859 C CA . LYS A 1 114 ? -10.080 -9.254 3.878 1.00 87.69 114 LYS A CA 1
ATOM 860 C C . LYS A 1 114 ? -10.306 -7.930 3.129 1.00 87.69 114 LYS A C 1
ATOM 862 O O . LYS A 1 114 ? -11.461 -7.642 2.811 1.00 87.69 114 LYS A O 1
ATOM 867 N N . PRO A 1 115 ? -9.250 -7.153 2.833 1.00 90.38 115 PRO A N 1
ATOM 868 C CA . PRO A 1 115 ? -9.374 -5.939 2.032 1.00 90.38 115 PRO A CA 1
ATOM 869 C C . PRO A 1 115 ? -10.029 -6.242 0.682 1.00 90.38 115 PRO A C 1
ATOM 871 O O . PRO A 1 115 ? -9.636 -7.187 -0.004 1.00 90.38 115 PRO A O 1
ATOM 874 N N . ALA A 1 116 ? -11.034 -5.451 0.313 1.00 86.50 116 ALA A N 1
ATOM 875 C CA . ALA A 1 116 ? -11.732 -5.591 -0.960 1.00 86.50 116 ALA A CA 1
ATOM 876 C C . ALA A 1 116 ? -11.219 -4.539 -1.947 1.00 86.50 116 ALA A C 1
ATOM 878 O O . ALA A 1 116 ? -11.151 -3.358 -1.614 1.00 86.50 116 ALA A O 1
ATOM 879 N N . ILE A 1 117 ? -10.868 -4.954 -3.163 1.00 90.06 117 ILE A N 1
ATOM 880 C CA . ILE A 1 117 ? -10.473 -4.028 -4.229 1.00 90.06 117 ILE A CA 1
ATOM 881 C C . ILE A 1 117 ? -11.743 -3.373 -4.781 1.00 90.06 117 ILE A C 1
ATOM 883 O O . ILE A 1 117 ? -12.650 -4.067 -5.233 1.00 90.06 117 ILE A O 1
ATOM 887 N N . THR A 1 118 ? -11.810 -2.045 -4.722 1.00 78.31 118 THR A N 1
ATOM 888 C CA . THR A 1 118 ? -12.991 -1.250 -5.114 1.00 78.31 118 THR A CA 1
ATOM 889 C C . THR A 1 118 ? -12.831 -0.601 -6.485 1.00 78.31 118 THR A C 1
ATOM 891 O O . THR A 1 118 ? -13.816 -0.440 -7.196 1.00 78.31 118 THR A O 1
ATOM 894 N N . ALA A 1 119 ? -11.605 -0.236 -6.866 1.00 76.12 119 ALA A N 1
ATOM 895 C CA . ALA A 1 119 ? -11.276 0.270 -8.196 1.00 76.12 119 ALA A CA 1
ATOM 896 C C . ALA A 1 119 ? -10.007 -0.419 -8.702 1.00 76.12 119 ALA A C 1
ATOM 898 O O . ALA A 1 119 ? -9.085 -0.648 -7.919 1.00 76.12 119 ALA A O 1
ATOM 899 N N . GLY A 1 120 ? -10.007 -0.787 -9.986 1.00 70.88 120 GLY A N 1
ATOM 900 C CA . GLY A 1 120 ? -8.978 -1.621 -10.602 1.00 70.88 120 GLY A CA 1
ATOM 901 C C . GLY A 1 120 ? -7.601 -0.956 -10.693 1.00 70.88 120 GLY A C 1
ATOM 902 O O . GLY A 1 120 ? -7.481 0.257 -10.520 1.00 70.88 120 GLY A O 1
ATOM 903 N N . PRO A 1 121 ? -6.558 -1.755 -10.966 1.00 79.12 121 PRO A N 1
ATOM 904 C CA . PRO A 1 121 ? -5.196 -1.264 -11.014 1.00 79.12 121 PRO A CA 1
ATOM 905 C C . PRO A 1 121 ? -4.970 -0.375 -12.233 1.00 79.12 121 PRO A C 1
ATOM 907 O O . PRO A 1 121 ? -5.053 -0.838 -13.372 1.00 79.12 121 PRO A O 1
ATOM 910 N N . ILE A 1 122 ? -4.636 0.886 -11.987 1.00 83.94 122 ILE A N 1
ATOM 911 C CA . ILE A 1 122 ? -4.103 1.773 -13.018 1.00 83.94 122 ILE A CA 1
ATOM 912 C C . ILE A 1 122 ? -2.620 1.436 -13.148 1.00 83.94 122 ILE A C 1
ATOM 914 O O . ILE A 1 122 ? -1.898 1.410 -12.149 1.00 83.94 122 ILE A O 1
ATOM 918 N N . ARG A 1 123 ? -2.199 1.099 -14.369 1.00 80.31 123 ARG A N 1
ATOM 919 C CA . ARG A 1 123 ? -0.831 0.688 -14.692 1.00 80.31 123 ARG A CA 1
ATOM 920 C C . ARG A 1 123 ? -0.289 1.567 -15.801 1.00 80.31 123 ARG A C 1
ATOM 922 O O . ARG A 1 123 ? -0.978 1.786 -16.797 1.00 80.31 123 ARG A O 1
ATOM 929 N N . ASP A 1 124 ? 0.967 1.965 -15.673 1.00 78.19 124 ASP A N 1
ATOM 930 C CA . ASP A 1 124 ? 1.698 2.551 -16.791 1.00 78.19 124 ASP A CA 1
ATOM 931 C C . ASP A 1 124 ? 2.061 1.454 -17.799 1.00 78.19 124 ASP A C 1
ATOM 933 O O . ASP A 1 124 ? 2.660 0.438 -17.446 1.00 78.19 124 ASP A O 1
ATOM 937 N N . ALA A 1 125 ? 1.697 1.637 -19.071 1.00 75.25 125 ALA A N 1
ATOM 938 C CA . ALA A 1 125 ? 1.822 0.594 -20.097 1.00 75.25 125 ALA A CA 1
ATOM 939 C C . ALA A 1 125 ? 3.275 0.256 -20.490 1.00 75.25 125 ALA A C 1
ATOM 941 O O . ALA A 1 125 ? 3.516 -0.740 -21.167 1.00 75.25 125 ALA A O 1
ATOM 942 N N . VAL A 1 126 ? 4.238 1.094 -20.099 1.00 84.44 126 VAL A N 1
ATOM 943 C CA . VAL A 1 126 ? 5.609 1.068 -20.633 1.00 84.44 126 VAL A CA 1
ATOM 944 C C . VAL A 1 126 ? 6.512 0.071 -19.899 1.00 84.44 126 VAL A C 1
ATOM 946 O O . VAL A 1 126 ? 7.497 -0.394 -20.466 1.00 84.44 126 VAL A O 1
ATOM 949 N N . ALA A 1 127 ? 6.187 -0.292 -18.658 1.00 87.31 127 ALA A N 1
ATOM 950 C CA . ALA A 1 127 ? 7.070 -1.082 -17.805 1.00 87.31 127 ALA A CA 1
ATOM 951 C C . ALA A 1 127 ? 6.447 -2.431 -17.380 1.00 87.31 127 ALA A C 1
ATOM 953 O O . ALA A 1 127 ? 5.231 -2.624 -17.478 1.00 87.31 127 ALA A O 1
ATOM 954 N N . PRO A 1 128 ? 7.264 -3.404 -16.924 1.00 86.75 128 PRO A N 1
ATOM 955 C CA . PRO A 1 128 ? 6.770 -4.705 -16.487 1.00 86.75 128 PRO A CA 1
ATOM 956 C C . PRO A 1 128 ? 5.718 -4.580 -15.371 1.00 86.75 128 PRO A C 1
ATOM 958 O O . PRO A 1 128 ? 5.902 -3.783 -14.446 1.00 86.75 128 PRO A O 1
ATOM 961 N N . PRO A 1 129 ? 4.632 -5.376 -15.411 1.00 90.25 129 PRO A N 1
ATOM 962 C CA . PRO A 1 129 ? 3.558 -5.259 -14.436 1.00 90.25 129 PRO A CA 1
ATOM 963 C C . PRO A 1 129 ? 3.958 -5.839 -13.075 1.00 90.25 129 PRO A C 1
ATOM 965 O O . PRO A 1 129 ? 4.554 -6.919 -12.992 1.00 90.25 129 PRO A O 1
ATOM 968 N N . LEU A 1 130 ? 3.538 -5.145 -12.017 1.00 92.62 130 LEU A N 1
ATOM 969 C CA . LEU A 1 130 ? 3.559 -5.633 -10.641 1.00 92.62 130 LEU A CA 1
ATOM 970 C C . LEU A 1 130 ? 2.265 -6.387 -10.308 1.00 92.62 130 LEU A C 1
ATOM 972 O O . LEU A 1 130 ? 1.174 -6.060 -10.791 1.00 92.62 130 LEU A O 1
ATOM 976 N N . THR A 1 131 ? 2.402 -7.391 -9.450 1.00 91.75 131 THR A N 1
ATOM 977 C CA . THR A 1 131 ? 1.310 -8.141 -8.834 1.00 91.75 131 THR A CA 1
ATOM 978 C C . THR A 1 131 ? 1.308 -7.822 -7.348 1.00 91.75 131 THR A C 1
ATOM 980 O O . THR A 1 131 ? 2.227 -8.197 -6.624 1.00 91.75 131 THR A O 1
ATOM 983 N N . VAL A 1 132 ? 0.270 -7.125 -6.894 1.00 91.75 132 VAL A N 1
ATOM 984 C CA . VAL A 1 132 ? 0.116 -6.728 -5.492 1.00 91.75 132 VAL A CA 1
ATOM 985 C C . VAL A 1 132 ? -0.970 -7.583 -4.853 1.00 91.75 132 VAL A C 1
ATOM 987 O O . VAL A 1 132 ? -2.079 -7.682 -5.387 1.00 91.75 132 VAL A O 1
ATOM 990 N N . ARG A 1 133 ? -0.663 -8.211 -3.718 1.00 92.38 133 ARG A N 1
ATOM 991 C CA . ARG A 1 133 ? -1.607 -9.024 -2.946 1.00 92.38 133 ARG A CA 1
ATOM 992 C C . ARG A 1 133 ? -1.802 -8.405 -1.571 1.00 92.38 133 ARG A C 1
ATOM 994 O O . ARG A 1 133 ? -0.847 -8.041 -0.893 1.00 92.38 133 ARG A O 1
ATOM 1001 N N . PHE A 1 134 ? -3.063 -8.307 -1.163 1.00 91.88 134 PHE A N 1
ATOM 1002 C CA . PHE A 1 134 ? -3.439 -7.791 0.148 1.00 91.88 134 PHE A CA 1
ATOM 1003 C C . PHE A 1 134 ? -3.660 -8.951 1.101 1.00 91.88 134 PHE A C 1
ATOM 1005 O O . PHE A 1 134 ? -4.550 -9.786 0.908 1.00 91.88 134 PHE A O 1
ATOM 1012 N N . LEU A 1 135 ? -2.838 -8.998 2.135 1.00 88.12 135 LEU A N 1
ATOM 1013 C CA . LEU A 1 135 ? -2.896 -10.011 3.166 1.00 88.12 135 LEU A CA 1
ATOM 1014 C C . LEU A 1 135 ? -3.522 -9.387 4.414 1.00 88.12 135 LEU A C 1
ATOM 1016 O O . LEU A 1 135 ? -3.253 -8.241 4.778 1.00 88.12 135 LEU A O 1
ATOM 1020 N N . LYS A 1 136 ? -4.381 -10.158 5.084 1.00 84.38 136 LYS A N 1
ATOM 1021 C CA . LYS A 1 136 ? -4.769 -9.836 6.458 1.00 84.38 136 LYS A CA 1
ATOM 1022 C C . LYS A 1 136 ? -3.507 -10.037 7.280 1.00 84.38 136 LYS A C 1
ATOM 1024 O O . LYS A 1 136 ? -3.037 -11.175 7.325 1.00 84.38 136 LYS A O 1
ATOM 1029 N N . SER A 1 137 ? -2.946 -8.975 7.861 1.00 67.56 137 SER A N 1
ATOM 1030 C CA . SER A 1 137 ? -1.678 -9.126 8.571 1.00 67.56 137 SER A CA 1
ATOM 1031 C C . SER A 1 137 ? -1.824 -10.234 9.613 1.00 67.56 137 SER A C 1
ATOM 1033 O O . SER A 1 137 ? -2.782 -10.202 10.402 1.00 67.56 137 SER A O 1
ATOM 1035 N N . PRO A 1 138 ? -0.920 -11.230 9.631 1.00 59.66 138 PRO A N 1
ATOM 1036 C CA . PRO A 1 138 ? -0.833 -12.118 10.778 1.00 59.66 138 PRO A CA 1
ATOM 1037 C C . PRO A 1 138 ? -0.641 -11.219 11.999 1.00 59.66 138 PRO A C 1
ATOM 1039 O O . PRO A 1 138 ? 0.052 -10.213 11.896 1.00 59.66 138 PRO A O 1
ATOM 1042 N N . LYS A 1 139 ? -1.316 -11.500 13.122 1.00 56.94 139 LYS A N 1
ATOM 1043 C CA . LYS A 1 139 ? -1.234 -10.677 14.342 1.00 56.94 139 LYS A CA 1
ATOM 1044 C C . LYS A 1 139 ? 0.239 -10.351 14.638 1.00 56.94 139 LYS A C 1
ATOM 1046 O O . LYS A 1 139 ? 0.940 -11.182 15.210 1.00 56.94 139 LYS A O 1
ATOM 1051 N N . VAL A 1 140 ? 0.685 -9.141 14.277 1.00 53.22 140 VAL A N 1
ATOM 1052 C CA . VAL A 1 140 ? 2.099 -8.707 14.321 1.00 53.22 140 VAL A CA 1
ATOM 1053 C C . VAL A 1 140 ? 2.656 -8.722 15.759 1.00 53.22 140 VAL A C 1
ATOM 1055 O O . VAL A 1 140 ? 3.858 -8.677 15.975 1.00 53.22 140 VAL A O 1
ATOM 1058 N N . GLY A 1 141 ? 1.806 -8.914 16.773 1.00 50.44 141 GLY A N 1
ATOM 1059 C CA . GLY A 1 141 ? 2.224 -9.128 18.160 1.00 50.44 141 GLY A CA 1
ATOM 1060 C C . GLY A 1 141 ? 2.522 -10.574 18.583 1.00 50.44 141 GLY A C 1
ATOM 1061 O O . GLY A 1 141 ? 3.088 -10.754 19.655 1.00 50.44 141 GLY A O 1
ATOM 1062 N N . GLN A 1 142 ? 2.156 -11.616 17.823 1.00 51.59 142 GLN A N 1
ATOM 1063 C CA . GLN A 1 142 ? 2.313 -13.002 18.308 1.00 51.59 142 GLN A CA 1
ATOM 1064 C C . GLN A 1 142 ? 3.644 -13.653 17.935 1.00 51.59 142 GLN A C 1
ATOM 1066 O O . GLN A 1 142 ? 4.189 -14.387 18.755 1.00 51.59 142 GLN A O 1
ATOM 1071 N N . ASN A 1 143 ? 4.192 -13.376 16.750 1.00 46.84 143 ASN A N 1
ATOM 1072 C CA . ASN A 1 143 ? 5.436 -14.025 16.323 1.00 46.84 143 ASN A CA 1
ATOM 1073 C C . ASN A 1 143 ? 6.686 -13.258 16.755 1.00 46.84 143 ASN A C 1
ATOM 1075 O O . ASN A 1 143 ? 7.656 -13.898 17.143 1.00 46.84 143 ASN A O 1
ATOM 1079 N N . ARG A 1 144 ? 6.654 -11.918 16.810 1.00 48.94 144 ARG A N 1
ATOM 1080 C CA . ARG A 1 144 ? 7.791 -11.128 17.316 1.00 48.94 144 ARG A CA 1
ATOM 1081 C C . ARG A 1 144 ? 8.024 -11.369 18.810 1.00 48.94 144 ARG A C 1
ATOM 1083 O O . ARG A 1 144 ? 9.125 -11.720 19.207 1.00 48.94 144 ARG A O 1
ATOM 1090 N N . ALA A 1 145 ? 6.944 -11.408 19.598 1.00 52.28 145 ALA A N 1
ATOM 1091 C CA . ALA A 1 145 ? 7.001 -11.822 21.001 1.00 52.28 145 ALA A CA 1
ATOM 1092 C C . ALA A 1 145 ? 7.427 -13.289 21.198 1.00 52.28 145 ALA A C 1
ATOM 1094 O O . ALA A 1 145 ? 7.791 -13.666 22.307 1.00 52.28 145 ALA A O 1
ATOM 1095 N N . LYS A 1 146 ? 7.365 -14.138 20.162 1.00 50.91 146 LYS A N 1
ATOM 1096 C CA . LYS A 1 146 ? 7.835 -15.529 20.223 1.00 50.91 146 LYS A CA 1
ATOM 1097 C C . LYS A 1 146 ? 9.271 -15.679 19.721 1.00 50.91 146 LYS A C 1
ATOM 1099 O O . LYS A 1 146 ? 9.973 -16.523 20.257 1.00 50.91 146 LYS A O 1
ATOM 1104 N N . ALA A 1 147 ? 9.721 -14.857 18.775 1.00 52.75 147 ALA A N 1
ATOM 1105 C CA . ALA A 1 147 ? 11.122 -14.767 18.365 1.00 52.75 147 ALA A CA 1
ATOM 1106 C C . ALA A 1 147 ? 11.986 -14.196 19.502 1.00 52.75 147 ALA A C 1
ATOM 1108 O O . ALA A 1 147 ? 12.994 -14.802 19.854 1.00 52.75 147 ALA A O 1
ATOM 1109 N N . ASP A 1 148 ? 11.503 -13.155 20.187 1.00 51.91 148 ASP A N 1
ATOM 1110 C CA . ASP A 1 148 ? 12.161 -12.611 21.385 1.00 51.91 148 ASP A CA 1
ATOM 1111 C C . ASP A 1 148 ? 12.095 -13.584 22.580 1.00 51.91 148 ASP A C 1
ATOM 1113 O O . ASP A 1 148 ? 12.953 -13.570 23.457 1.00 51.91 148 ASP A O 1
ATOM 1117 N N . ARG A 1 149 ? 11.103 -14.487 22.615 1.00 51.38 149 ARG A N 1
ATOM 1118 C CA . ARG A 1 149 ? 10.933 -15.475 23.700 1.00 51.38 149 ARG A CA 1
ATOM 1119 C C . ARG A 1 149 ? 11.571 -16.838 23.419 1.00 51.38 149 ARG A C 1
ATOM 1121 O O . ARG A 1 149 ? 11.752 -17.618 24.349 1.00 51.38 149 ARG A O 1
ATOM 1128 N N . ALA A 1 150 ? 11.912 -17.136 22.167 1.00 53.50 150 ALA A N 1
ATOM 1129 C CA . ALA A 1 150 ? 12.648 -18.339 21.779 1.00 53.50 150 ALA A CA 1
ATOM 1130 C C . ALA A 1 150 ? 14.172 -18.115 21.760 1.00 53.50 150 ALA A C 1
ATOM 1132 O O . ALA A 1 150 ? 14.914 -19.094 21.716 1.00 53.50 150 ALA A O 1
ATOM 1133 N N . GLY A 1 151 ? 14.625 -16.855 21.821 1.00 54.25 151 GLY A N 1
ATOM 1134 C CA . GLY A 1 151 ? 16.029 -16.463 21.692 1.00 54.25 151 GLY A CA 1
ATOM 1135 C C . GLY A 1 151 ? 16.796 -16.131 22.975 1.00 54.25 151 GLY A C 1
ATOM 1136 O O . GLY A 1 151 ? 17.998 -15.951 22.874 1.00 54.25 151 GLY A O 1
ATOM 1137 N N . ASP A 1 152 ? 16.178 -16.074 24.160 1.00 47.91 152 ASP A N 1
ATOM 1138 C CA . ASP A 1 152 ? 16.923 -15.800 25.401 1.00 47.91 152 ASP A CA 1
ATOM 1139 C C . ASP A 1 152 ? 16.275 -16.498 26.608 1.00 47.91 152 ASP A C 1
ATOM 1141 O O . ASP A 1 152 ? 15.497 -15.937 27.381 1.00 47.91 152 ASP A O 1
ATOM 1145 N N . ARG A 1 153 ? 16.651 -17.763 26.826 1.00 48.88 153 ARG A N 1
ATOM 1146 C CA . ARG A 1 153 ? 16.950 -18.131 28.213 1.00 48.88 153 ARG A CA 1
ATOM 1147 C C . ARG A 1 153 ? 18.183 -17.308 28.584 1.00 48.88 153 ARG A C 1
ATOM 1149 O O . ARG A 1 153 ? 19.127 -17.347 27.798 1.00 48.88 153 ARG A O 1
ATOM 1156 N N . PRO A 1 154 ? 18.230 -16.648 29.750 1.00 52.06 154 PRO A N 1
ATOM 1157 C CA . PRO A 1 154 ? 19.483 -16.158 30.297 1.00 52.06 154 PRO A CA 1
ATOM 1158 C C . PRO A 1 154 ? 20.360 -17.383 30.585 1.00 52.06 154 PRO A C 1
ATOM 1160 O O . PRO A 1 154 ? 20.358 -17.927 31.683 1.00 52.06 154 PRO A O 1
ATOM 1163 N N . ARG A 1 155 ? 21.056 -17.893 29.564 1.00 52.91 155 ARG A N 1
ATOM 1164 C CA . ARG A 1 155 ? 22.298 -18.614 29.788 1.00 52.91 155 ARG A CA 1
ATOM 1165 C C . ARG A 1 155 ? 23.207 -17.565 30.367 1.00 52.91 155 ARG A C 1
ATOM 1167 O O . ARG A 1 155 ? 23.488 -16.597 29.666 1.00 52.91 155 ARG A O 1
ATOM 1174 N N . ASP A 1 156 ? 23.529 -17.737 31.643 1.00 50.66 156 ASP A N 1
ATOM 1175 C CA . ASP A 1 156 ? 24.793 -17.358 32.259 1.00 50.66 156 ASP A CA 1
ATOM 1176 C C . ASP A 1 156 ? 25.658 -16.555 31.291 1.00 50.66 156 ASP A C 1
ATOM 1178 O O . ASP A 1 156 ? 26.520 -17.096 30.596 1.00 50.66 156 ASP A O 1
ATOM 1182 N N . ARG A 1 157 ? 25.352 -15.257 31.160 1.00 51.91 157 ARG A N 1
ATOM 1183 C CA . ARG A 1 157 ? 26.288 -14.344 30.531 1.00 51.91 157 ARG A CA 1
ATOM 1184 C C . ARG A 1 157 ? 27.423 -14.299 31.523 1.00 51.91 157 ARG A C 1
ATOM 1186 O O . ARG A 1 157 ? 27.358 -13.574 32.515 1.00 51.91 157 ARG A O 1
ATOM 1193 N N . GLU A 1 158 ? 28.416 -15.138 31.256 1.00 65.75 158 GLU A N 1
ATOM 1194 C CA . GLU A 1 158 ? 29.788 -14.913 31.660 1.00 65.75 158 GLU A CA 1
ATOM 1195 C C . GLU A 1 158 ? 30.008 -13.398 31.616 1.00 65.75 158 GLU A C 1
ATOM 1197 O O . GLU A 1 158 ? 29.666 -12.786 30.591 1.00 65.75 158 GLU A O 1
ATOM 1202 N N . PRO A 1 159 ? 30.404 -12.772 32.742 1.00 68.94 159 PRO A N 1
ATOM 1203 C CA . PRO A 1 159 ? 30.543 -11.331 32.820 1.00 68.94 159 PRO A CA 1
ATOM 1204 C C . PRO A 1 159 ? 31.301 -10.877 31.588 1.00 68.94 159 PRO A C 1
ATOM 1206 O O . PRO A 1 159 ? 32.433 -11.315 31.377 1.00 68.94 159 PRO A O 1
ATOM 1209 N N . LEU A 1 160 ? 30.644 -10.076 30.741 1.00 71.06 160 LEU A N 1
ATOM 1210 C CA . LEU A 1 160 ? 31.310 -9.504 29.582 1.00 71.06 160 LEU A CA 1
ATOM 1211 C C . LEU A 1 160 ? 32.620 -8.917 30.113 1.00 71.06 160 LEU A C 1
ATOM 1213 O O . LEU A 1 160 ? 32.561 -8.171 31.102 1.00 71.06 160 LEU A O 1
ATOM 1217 N N . PRO A 1 161 ? 33.783 -9.291 29.542 1.00 77.25 161 PRO A N 1
ATOM 1218 C CA . PRO A 1 161 ? 35.037 -8.704 29.967 1.00 77.25 161 PRO A CA 1
ATOM 1219 C C . PRO A 1 161 ? 34.842 -7.188 29.967 1.00 77.25 161 PRO A C 1
ATOM 1221 O O . PRO A 1 161 ? 34.152 -6.676 29.072 1.00 77.25 161 PRO A O 1
ATOM 1224 N N . PRO A 1 162 ? 35.354 -6.484 30.994 1.00 79.69 162 PRO A N 1
ATOM 1225 C CA . PRO A 1 162 ? 35.177 -5.047 31.096 1.00 79.69 162 PRO A CA 1
ATOM 1226 C C . PRO A 1 162 ? 35.499 -4.441 29.731 1.00 79.69 162 PRO A C 1
ATOM 1228 O O . PRO A 1 162 ? 36.487 -4.865 29.115 1.00 79.69 162 PRO A O 1
ATOM 1231 N N . PRO A 1 163 ? 34.646 -3.533 29.218 1.00 75.75 163 PRO A N 1
ATOM 1232 C CA . PRO A 1 163 ? 34.877 -2.940 27.914 1.00 75.75 163 PRO A CA 1
ATOM 1233 C C . PRO A 1 163 ? 36.331 -2.467 27.881 1.00 75.75 163 PRO A C 1
ATOM 1235 O O . PRO A 1 163 ? 36.775 -1.867 28.870 1.00 75.75 163 PRO A O 1
ATOM 1238 N N . PRO A 1 164 ? 37.096 -2.780 26.816 1.00 80.00 164 PRO A N 1
ATOM 1239 C CA . PRO A 1 164 ? 38.465 -2.304 26.718 1.00 80.00 164 PRO A CA 1
ATOM 1240 C C . PRO A 1 164 ? 38.446 -0.802 27.003 1.00 80.00 164 PRO A C 1
ATOM 1242 O O . PRO A 1 164 ? 37.496 -0.135 26.568 1.00 80.00 164 PRO A O 1
ATOM 1245 N N . PRO A 1 165 ? 39.422 -0.277 27.774 1.00 74.69 165 PRO A N 1
ATOM 1246 C CA . PRO A 1 165 ? 39.467 1.140 28.096 1.00 74.69 165 PRO A CA 1
ATOM 1247 C C . PRO A 1 165 ? 39.235 1.886 26.798 1.00 74.69 165 PRO A C 1
ATOM 1249 O O . PRO A 1 165 ? 39.914 1.588 25.812 1.00 74.69 165 PRO A O 1
ATOM 1252 N N . LEU A 1 166 ? 38.213 2.751 26.788 1.00 64.19 166 LEU A N 1
ATOM 1253 C CA . LEU A 1 166 ? 37.888 3.583 25.642 1.00 64.19 166 LEU A CA 1
ATOM 1254 C C . LEU A 1 166 ? 39.207 4.194 25.201 1.00 64.19 166 LEU A C 1
ATOM 1256 O O . LEU A 1 166 ? 39.734 5.082 25.875 1.00 64.19 166 LEU A O 1
ATOM 1260 N N . VAL A 1 167 ? 39.775 3.660 24.116 1.00 71.00 167 VAL A N 1
ATOM 1261 C CA . VAL A 1 167 ? 40.882 4.295 23.430 1.00 71.00 167 VAL A CA 1
ATOM 1262 C C . VAL A 1 167 ? 40.270 5.624 23.073 1.00 71.00 167 VAL A C 1
ATOM 1264 O O . VAL A 1 167 ? 39.366 5.667 22.237 1.00 71.00 167 VAL A O 1
ATOM 1267 N N . GLN A 1 168 ? 40.644 6.666 23.820 1.00 61.34 168 GLN A N 1
ATOM 1268 C CA . GLN A 1 168 ? 40.212 8.018 23.542 1.00 61.34 168 GLN A CA 1
ATOM 1269 C C . GLN A 1 168 ? 40.609 8.214 22.094 1.00 61.34 168 GLN A C 1
ATOM 1271 O O . GLN A 1 168 ? 41.801 8.292 21.785 1.00 61.34 168 GLN A O 1
ATOM 1276 N N . LYS A 1 169 ? 39.620 8.142 21.195 1.00 57.75 169 LYS A N 1
ATOM 1277 C CA . LYS A 1 169 ? 39.830 8.429 19.790 1.00 57.75 169 LYS A CA 1
ATOM 1278 C C . LYS A 1 169 ? 40.474 9.795 19.822 1.00 57.75 169 LYS A C 1
ATOM 1280 O O . LYS A 1 169 ? 39.862 10.751 20.301 1.00 57.75 169 LYS A O 1
ATOM 1285 N N . ARG A 1 170 ? 41.748 9.826 19.427 1.00 73.94 170 ARG A N 1
ATOM 1286 C CA . ARG A 1 170 ? 42.504 11.049 19.214 1.00 73.94 170 ARG A CA 1
ATOM 1287 C C . ARG A 1 170 ? 41.530 12.018 18.550 1.00 73.94 170 ARG A C 1
ATOM 1289 O O . ARG A 1 170 ? 40.941 11.587 17.556 1.00 73.94 170 ARG A O 1
ATOM 1296 N N . PRO A 1 171 ? 41.301 13.217 19.116 1.00 67.81 171 PRO A N 1
ATOM 1297 C CA . PRO A 1 171 ? 40.361 14.173 18.560 1.00 67.81 171 PRO A CA 1
ATOM 1298 C C . PRO A 1 171 ? 40.575 14.212 17.057 1.00 67.81 171 PRO A C 1
ATOM 1300 O O . PRO A 1 171 ? 41.691 14.495 16.606 1.00 67.81 171 PRO A O 1
ATOM 1303 N N . GLU A 1 172 ? 39.558 13.787 16.307 1.00 70.19 172 GLU A N 1
ATOM 1304 C CA . GLU A 1 172 ? 39.589 13.922 14.861 1.00 70.19 172 GLU A CA 1
ATOM 1305 C C . GLU A 1 172 ? 39.903 15.397 14.603 1.00 70.19 172 GLU A C 1
ATOM 1307 O O . GLU A 1 172 ? 39.295 16.261 15.251 1.00 70.19 172 GLU A O 1
ATOM 1312 N N . PRO A 1 173 ? 40.910 15.710 13.766 1.00 75.94 173 PRO A N 1
ATOM 1313 C CA . PRO A 1 173 ? 41.168 17.094 13.417 1.00 75.94 173 PRO A CA 1
ATOM 1314 C C . PRO A 1 173 ? 39.838 17.691 12.950 1.00 75.94 173 PRO A C 1
ATOM 1316 O O . PRO A 1 173 ? 39.098 17.005 12.236 1.00 75.94 173 PRO A O 1
ATOM 1319 N N . PRO A 1 174 ? 39.494 18.915 13.392 1.00 77.19 174 PRO A N 1
ATOM 1320 C CA . PRO A 1 174 ? 38.243 19.535 12.995 1.00 77.19 174 PRO A CA 1
ATOM 1321 C C . PRO A 1 174 ? 38.127 19.427 11.473 1.00 77.19 174 PRO A C 1
ATOM 1323 O O . PRO A 1 174 ? 39.142 19.626 10.790 1.00 77.19 174 PRO A O 1
ATOM 1326 N N . PRO A 1 175 ? 36.945 19.061 10.944 1.00 74.19 175 PRO A N 1
ATOM 1327 C CA . PRO A 1 175 ? 36.757 18.960 9.509 1.00 74.19 175 PRO A CA 1
ATOM 1328 C C . PRO A 1 175 ? 37.293 20.244 8.895 1.00 74.19 175 PRO A C 1
ATOM 1330 O O . PRO A 1 175 ? 36.924 21.338 9.333 1.00 74.19 175 PRO A O 1
ATOM 1333 N N . VAL A 1 176 ? 38.228 20.108 7.950 1.00 76.00 176 VAL A N 1
ATOM 1334 C CA . VAL A 1 176 ? 38.716 21.243 7.173 1.00 76.00 176 VAL A CA 1
ATOM 1335 C C . VAL A 1 176 ? 37.467 21.877 6.592 1.00 76.00 176 VAL A C 1
ATOM 1337 O O . VAL A 1 176 ? 36.794 21.276 5.758 1.00 76.00 176 VAL A O 1
ATOM 1340 N N . VAL A 1 177 ? 37.109 23.048 7.117 1.00 71.62 177 VAL A N 1
ATOM 1341 C CA . VAL A 1 177 ? 35.981 23.831 6.636 1.00 71.62 177 VAL A CA 1
ATOM 1342 C C . VAL A 1 177 ? 36.389 24.288 5.247 1.00 71.62 177 VAL A C 1
ATOM 1344 O O . VAL A 1 177 ? 37.000 25.341 5.078 1.00 71.62 177 VAL A O 1
ATOM 1347 N N . THR A 1 178 ? 36.122 23.461 4.239 1.00 72.00 178 THR A N 1
ATOM 1348 C CA . THR A 1 178 ? 36.126 23.929 2.862 1.00 72.00 178 THR A CA 1
ATOM 1349 C C . THR A 1 178 ? 35.115 25.064 2.818 1.00 72.00 178 THR A C 1
ATOM 1351 O O . THR A 1 178 ? 33.962 24.847 3.212 1.00 72.00 178 THR A O 1
ATOM 1354 N N . PRO A 1 179 ? 35.532 26.279 2.421 1.00 78.19 179 PRO A N 1
ATOM 1355 C CA . PRO A 1 179 ? 34.605 27.384 2.295 1.00 78.19 179 PRO A CA 1
ATOM 1356 C C . PRO A 1 179 ? 33.449 26.922 1.404 1.00 78.19 179 PRO A C 1
ATOM 1358 O O . PRO A 1 179 ? 33.692 26.212 0.420 1.00 78.19 179 PRO A O 1
ATOM 1361 N N . PRO A 1 180 ? 32.197 27.258 1.762 1.00 77.25 180 PRO A N 1
ATOM 1362 C CA . PRO A 1 180 ? 31.062 26.915 0.926 1.00 77.25 180 PRO A CA 1
ATOM 1363 C C . PRO A 1 180 ? 31.356 27.399 -0.498 1.00 77.25 180 PRO A C 1
ATOM 1365 O O . PRO A 1 180 ? 31.904 28.499 -0.653 1.00 77.25 180 PRO A O 1
ATOM 1368 N N . PRO A 1 181 ? 31.039 26.595 -1.529 1.00 80.00 181 PRO A N 1
ATOM 1369 C CA . PRO A 1 181 ? 31.208 27.034 -2.903 1.00 80.00 181 PRO A CA 1
ATOM 1370 C C . PRO A 1 181 ? 30.535 28.403 -3.058 1.00 80.00 181 PRO A C 1
ATOM 1372 O O . PRO A 1 181 ? 29.474 28.625 -2.456 1.00 80.00 181 PRO A O 1
ATOM 1375 N N . PRO A 1 182 ? 31.157 29.343 -3.795 1.00 78.06 182 PRO A N 1
ATOM 1376 C CA . PRO A 1 182 ? 30.585 30.664 -3.997 1.00 78.06 182 PRO A CA 1
ATOM 1377 C C . PRO A 1 182 ? 29.139 30.485 -4.4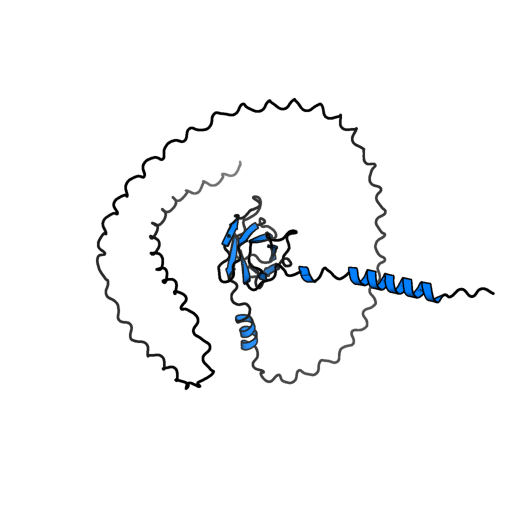43 1.00 78.06 182 PRO A C 1
ATOM 1379 O O . PRO A 1 182 ? 28.864 29.699 -5.353 1.00 78.06 182 PRO A O 1
ATOM 1382 N N . LYS A 1 183 ? 28.215 31.165 -3.747 1.00 74.31 183 LYS A N 1
ATOM 1383 C CA . LYS A 1 183 ? 26.800 31.160 -4.123 1.00 74.31 183 LYS A CA 1
ATOM 1384 C C . LYS A 1 183 ? 26.744 31.412 -5.629 1.00 74.31 183 LYS A C 1
ATOM 1386 O O . LYS A 1 183 ? 27.366 32.390 -6.057 1.00 74.31 183 LYS A O 1
ATOM 1391 N N . PRO A 1 184 ? 26.068 30.555 -6.417 1.00 72.56 184 PRO A N 1
ATOM 1392 C CA . PRO A 1 184 ? 25.908 30.811 -7.834 1.00 72.56 184 PRO A CA 1
ATOM 1393 C C . PRO A 1 184 ? 25.381 32.234 -7.970 1.00 72.56 184 PRO A C 1
ATOM 1395 O O . PRO A 1 184 ? 24.347 32.581 -7.392 1.00 72.56 184 PRO A O 1
ATOM 1398 N N . VAL A 1 185 ? 26.170 33.077 -8.640 1.00 75.31 185 VAL A N 1
ATOM 1399 C CA . VAL A 1 185 ? 25.724 34.410 -9.026 1.00 75.31 185 VAL A CA 1
ATOM 1400 C C . VAL A 1 185 ? 24.372 34.225 -9.706 1.00 75.31 185 VAL A C 1
ATOM 1402 O O . VAL A 1 185 ? 24.249 33.303 -10.519 1.00 75.31 185 VAL A O 1
ATOM 1405 N N . PRO A 1 186 ? 23.350 35.019 -9.341 1.00 71.31 186 PRO A N 1
ATOM 1406 C CA . PRO A 1 186 ? 22.065 34.949 -10.004 1.00 71.31 186 PRO A CA 1
ATOM 1407 C C . PRO A 1 186 ? 22.334 35.088 -11.496 1.00 71.31 186 PRO A C 1
ATOM 1409 O O . PRO A 1 186 ? 22.771 36.143 -11.956 1.00 71.31 186 PRO A O 1
ATOM 1412 N N . VAL A 1 187 ? 22.155 33.995 -12.236 1.00 71.62 187 VAL A N 1
ATOM 1413 C CA . VAL A 1 187 ? 22.138 34.054 -13.687 1.00 71.62 187 VAL A CA 1
ATOM 1414 C C . VAL A 1 187 ? 20.911 34.886 -13.974 1.00 71.62 187 VAL A C 1
ATOM 1416 O O . VAL A 1 187 ? 19.789 34.437 -13.733 1.00 71.62 187 VAL A O 1
ATOM 1419 N N . THR A 1 188 ? 21.134 36.139 -14.364 1.00 70.62 188 THR A N 1
ATOM 1420 C CA . THR A 1 188 ? 20.075 37.023 -14.820 1.00 70.62 188 THR A CA 1
ATOM 1421 C C . THR A 1 188 ? 19.305 36.218 -15.858 1.00 70.62 188 THR A C 1
ATOM 1423 O O . THR A 1 188 ? 19.923 35.791 -16.841 1.00 70.62 188 THR A O 1
ATOM 1426 N N . PRO A 1 189 ? 18.019 35.900 -15.622 1.00 73.50 189 PRO A N 1
ATOM 1427 C CA . PRO A 1 189 ? 17.256 35.167 -16.610 1.00 73.50 189 PRO A CA 1
ATOM 1428 C C . PRO A 1 189 ? 17.378 35.941 -17.926 1.00 73.50 189 PRO A C 1
ATOM 1430 O O . PRO A 1 189 ? 17.340 37.180 -17.893 1.00 73.50 189 PRO A O 1
ATOM 1433 N N . PRO A 1 190 ? 17.586 35.257 -19.067 1.00 76.69 190 PRO A N 1
ATOM 1434 C CA . PRO A 1 190 ? 17.528 35.933 -20.352 1.00 76.69 190 PRO A CA 1
ATOM 1435 C C . PRO A 1 190 ? 16.229 36.744 -20.389 1.00 76.69 190 PRO A C 1
ATOM 1437 O O . PRO A 1 190 ? 15.232 36.289 -19.813 1.00 76.69 190 PRO A O 1
ATOM 1440 N N . PRO A 1 191 ? 16.239 37.948 -20.990 1.00 73.00 191 PRO A N 1
ATOM 1441 C CA . PRO A 1 191 ? 15.044 38.770 -21.072 1.00 73.00 191 PRO A CA 1
ATOM 1442 C C . PRO A 1 191 ? 13.914 37.877 -21.561 1.00 73.00 191 PRO A C 1
ATOM 1444 O O . PRO A 1 191 ? 14.033 37.249 -22.615 1.00 73.00 191 PRO A O 1
ATOM 1447 N N . VAL A 1 192 ? 12.871 37.751 -20.736 1.00 70.00 192 VAL A N 1
ATOM 1448 C CA . VAL A 1 192 ? 11.639 37.084 -21.136 1.00 70.00 192 VAL A CA 1
ATOM 1449 C C . VAL A 1 192 ? 11.218 37.818 -22.393 1.00 70.00 192 VAL A C 1
ATOM 1451 O O . VAL A 1 192 ? 10.821 38.980 -22.328 1.00 70.00 192 VAL A O 1
ATOM 1454 N N . VAL A 1 193 ? 11.406 37.172 -23.544 1.00 70.00 193 VAL A N 1
ATOM 1455 C CA . VAL A 1 193 ? 10.825 37.625 -24.796 1.00 70.00 193 VAL A CA 1
ATOM 1456 C C . VAL A 1 193 ? 9.341 37.514 -24.539 1.00 70.00 193 VAL A C 1
ATOM 1458 O O . VAL A 1 193 ? 8.783 36.418 -24.555 1.00 70.00 193 VAL A O 1
ATOM 1461 N N . THR A 1 194 ? 8.732 38.637 -24.168 1.00 66.81 194 THR A N 1
ATOM 1462 C CA . THR A 1 194 ? 7.292 38.756 -24.047 1.00 66.81 194 THR A CA 1
ATOM 1463 C C . THR A 1 194 ? 6.759 38.289 -25.393 1.00 66.81 194 THR A C 1
ATOM 1465 O O . THR A 1 194 ? 7.082 38.920 -26.406 1.00 66.81 194 THR A O 1
ATOM 1468 N N . PRO A 1 195 ? 6.032 37.159 -25.458 1.00 71.00 195 PRO A N 1
ATOM 1469 C CA . PRO A 1 195 ? 5.391 36.790 -26.700 1.00 71.00 195 PRO A CA 1
ATOM 1470 C C . PRO A 1 195 ? 4.533 37.986 -27.130 1.00 71.00 195 PRO A C 1
ATOM 1472 O O . PRO A 1 195 ? 3.964 38.662 -26.261 1.00 71.00 195 PRO A O 1
ATOM 1475 N N . PRO A 1 196 ? 4.492 38.306 -28.435 1.00 76.06 196 PRO A N 1
ATOM 1476 C CA . PRO A 1 196 ? 3.638 39.373 -28.932 1.00 76.06 196 PRO A CA 1
ATOM 1477 C C . PRO A 1 196 ? 2.229 39.184 -28.353 1.00 76.06 196 PRO A C 1
ATOM 1479 O O . PRO A 1 196 ? 1.804 38.032 -28.205 1.00 76.06 196 PRO A O 1
ATOM 1482 N N . PRO A 1 197 ? 1.535 40.276 -27.976 1.00 73.25 197 PRO A N 1
ATOM 1483 C CA . PRO A 1 197 ? 0.189 40.209 -27.428 1.00 73.25 197 PRO A CA 1
ATOM 1484 C C . PRO A 1 197 ? -0.633 39.240 -28.265 1.00 73.25 197 PRO A C 1
ATOM 1486 O O . PRO A 1 197 ? -0.754 39.434 -29.476 1.00 73.25 197 PRO A O 1
ATOM 1489 N N . ALA A 1 198 ? -1.110 38.163 -27.634 1.00 64.94 198 ALA A N 1
ATOM 1490 C CA . ALA A 1 198 ? -1.974 37.213 -28.307 1.00 64.94 198 ALA A CA 1
ATOM 1491 C C . ALA A 1 198 ? -3.106 38.020 -28.947 1.00 64.94 198 ALA A C 1
ATOM 1493 O O . ALA A 1 198 ? -3.752 38.815 -28.255 1.00 64.94 198 ALA A O 1
ATOM 1494 N N . GLU A 1 199 ? -3.275 37.873 -30.266 1.00 66.25 199 GLU A N 1
ATOM 1495 C CA . GLU A 1 199 ? -4.389 38.480 -30.984 1.00 66.25 199 GLU A CA 1
ATOM 1496 C C . GLU A 1 199 ? -5.658 38.233 -30.174 1.00 66.25 199 GLU A C 1
ATOM 1498 O O . GLU A 1 199 ? -5.910 37.108 -29.727 1.00 66.25 199 GLU A O 1
ATOM 1503 N N . ALA A 1 200 ? -6.416 39.308 -29.937 1.00 69.19 200 ALA A N 1
ATOM 1504 C CA . ALA A 1 200 ? -7.679 39.227 -29.231 1.00 69.19 200 ALA A CA 1
ATOM 1505 C C . ALA A 1 200 ? -8.481 38.051 -29.811 1.00 69.19 200 ALA A C 1
ATOM 1507 O O . ALA A 1 200 ? -8.595 37.959 -31.040 1.00 69.19 200 ALA A O 1
ATOM 1508 N N . PRO A 1 201 ? -8.988 37.134 -28.967 1.00 63.41 201 PRO A N 1
ATOM 1509 C CA . PRO A 1 201 ? -9.694 35.960 -29.442 1.00 63.41 201 PRO A CA 1
ATOM 1510 C C . PRO A 1 201 ? -10.804 36.420 -30.382 1.00 63.41 201 PRO A C 1
ATOM 1512 O O . PRO A 1 201 ? -11.715 37.145 -29.974 1.00 63.41 201 PRO A O 1
ATOM 1515 N N . LYS A 1 202 ? -10.695 36.034 -31.663 1.00 66.88 202 LYS A N 1
ATOM 1516 C CA . LYS A 1 202 ? -11.790 36.176 -32.623 1.00 66.88 202 LYS A CA 1
ATOM 1517 C C . LYS A 1 202 ? -13.034 35.621 -31.947 1.00 66.88 202 LYS A C 1
ATOM 1519 O O . LYS A 1 202 ? -12.987 34.511 -31.415 1.00 66.88 202 LYS A O 1
ATOM 1524 N N . ALA A 1 203 ? -14.089 36.437 -31.935 1.00 64.19 203 ALA A N 1
ATOM 1525 C CA . ALA A 1 203 ? -15.375 36.115 -31.341 1.00 64.19 203 ALA A CA 1
ATOM 1526 C C . ALA A 1 203 ? -15.711 34.644 -31.598 1.00 64.19 203 ALA A C 1
ATOM 1528 O O . ALA A 1 203 ? -15.673 34.189 -32.745 1.00 64.19 203 ALA A O 1
ATOM 1529 N N . ALA A 1 204 ? -15.965 33.911 -30.511 1.00 59.50 204 ALA A N 1
ATOM 1530 C CA . ALA A 1 204 ? -16.366 32.520 -30.578 1.00 59.50 204 ALA A CA 1
ATOM 1531 C C . ALA A 1 204 ? -17.490 32.378 -31.622 1.00 59.50 204 ALA A C 1
ATOM 1533 O O . ALA A 1 204 ? -18.415 33.200 -31.617 1.00 59.50 204 ALA A O 1
ATOM 1534 N N . PRO A 1 205 ? -17.425 31.382 -32.525 1.00 62.44 205 PRO A N 1
ATOM 1535 C CA . PRO A 1 205 ? -18.547 31.069 -33.392 1.00 62.44 205 PRO A CA 1
ATOM 1536 C C . PRO A 1 205 ? -19.792 30.913 -32.523 1.00 62.44 205 PRO A C 1
ATOM 1538 O O . PRO A 1 205 ? -19.730 30.263 -31.475 1.00 62.44 205 PRO A O 1
ATOM 1541 N N . ALA A 1 206 ? -20.889 31.546 -32.940 1.00 65.31 206 ALA A N 1
ATOM 1542 C CA . ALA A 1 206 ? -22.178 31.430 -32.279 1.00 65.31 206 ALA A CA 1
ATOM 1543 C C . ALA A 1 206 ? -22.444 29.959 -31.932 1.00 65.31 206 ALA A C 1
ATOM 1545 O O . ALA A 1 206 ? -22.326 29.083 -32.794 1.00 65.31 206 ALA A O 1
ATOM 1546 N N . GLN A 1 207 ? -22.740 29.704 -30.654 1.00 61.78 207 GLN A N 1
ATOM 1547 C CA . GLN A 1 207 ? -23.171 28.394 -30.183 1.00 61.78 207 GLN A CA 1
ATOM 1548 C C . GLN A 1 207 ? -24.253 27.863 -31.136 1.00 61.78 207 GLN A C 1
ATOM 1550 O O . GLN A 1 207 ? -25.233 28.575 -31.370 1.00 61.78 207 GLN A O 1
ATOM 1555 N N . PRO A 1 208 ? -24.098 26.646 -31.684 1.00 63.56 208 PRO A N 1
ATOM 1556 C CA . PRO A 1 208 ? -25.173 25.986 -32.403 1.00 63.56 208 PRO A CA 1
ATOM 1557 C C . PRO A 1 208 ? -26.407 25.948 -31.507 1.00 63.56 208 PRO A C 1
ATOM 1559 O O . PRO A 1 208 ? -26.316 25.556 -30.340 1.00 63.56 208 PRO A O 1
ATOM 1562 N N . GLU A 1 209 ? -27.537 26.398 -32.048 1.00 60.72 209 GLU A N 1
ATOM 1563 C CA . GLU A 1 209 ? -28.823 26.364 -31.364 1.00 60.72 209 GLU A CA 1
ATOM 1564 C C . GLU A 1 209 ? -29.064 24.973 -30.770 1.00 60.72 209 GLU A C 1
ATOM 1566 O O . GLU A 1 209 ? -28.817 23.947 -31.413 1.00 60.72 209 GLU A O 1
ATOM 1571 N N . ALA A 1 210 ? -29.518 24.953 -29.515 1.00 63.97 210 ALA A N 1
ATOM 1572 C CA . ALA A 1 210 ? -29.810 23.731 -28.789 1.00 63.97 210 ALA A CA 1
ATOM 1573 C C . ALA A 1 210 ? -30.688 22.798 -29.649 1.00 63.97 210 ALA A C 1
ATOM 1575 O O . ALA A 1 210 ? -31.721 23.242 -30.167 1.00 63.97 210 ALA A O 1
ATOM 1576 N N . PRO A 1 211 ? -30.318 21.514 -29.811 1.00 65.75 211 PRO A N 1
ATOM 1577 C CA . PRO A 1 211 ? -31.140 20.572 -30.549 1.00 65.75 211 PRO A CA 1
ATOM 1578 C C . PRO A 1 211 ? -32.523 20.502 -29.898 1.00 65.75 211 PRO A C 1
ATOM 1580 O O . PRO A 1 211 ? -32.651 20.288 -28.691 1.00 65.75 211 PRO A O 1
ATOM 1583 N N . LYS A 1 212 ? -33.562 20.713 -30.715 1.00 67.31 212 LYS A N 1
ATOM 1584 C CA . LYS A 1 212 ? -34.963 20.548 -30.318 1.00 67.31 212 LYS A CA 1
ATOM 1585 C C . LYS A 1 212 ? -35.119 19.206 -29.605 1.00 67.31 212 LYS A C 1
ATOM 1587 O O . LYS A 1 212 ? -34.695 18.177 -30.130 1.00 67.31 212 LYS A O 1
ATOM 1592 N N . ALA A 1 213 ? -35.716 19.255 -28.415 1.00 60.19 213 ALA A N 1
ATOM 1593 C CA . ALA A 1 213 ? -35.985 18.099 -27.577 1.00 60.19 213 ALA A CA 1
ATOM 1594 C C . ALA A 1 213 ? -36.576 16.957 -28.414 1.00 60.19 213 ALA A C 1
ATOM 1596 O O . ALA A 1 213 ? -37.641 17.099 -29.019 1.00 60.19 213 ALA A O 1
ATOM 1597 N N . MET A 1 214 ? -35.857 15.834 -28.469 1.00 63.69 214 MET A N 1
ATOM 1598 C CA . MET A 1 214 ? -36.392 14.611 -29.050 1.00 63.69 214 MET A CA 1
ATOM 1599 C C . MET A 1 214 ? -37.618 14.174 -28.231 1.00 63.69 214 MET A C 1
ATOM 1601 O O . MET A 1 214 ? -37.613 14.321 -27.005 1.00 63.69 214 MET A O 1
ATOM 1605 N N . PRO A 1 215 ? -38.675 13.653 -28.876 1.00 67.69 215 PRO A N 1
ATOM 1606 C CA . PRO A 1 215 ? -39.840 13.134 -28.174 1.00 67.69 215 PRO A CA 1
ATOM 1607 C C . PRO A 1 215 ? -39.422 12.013 -27.217 1.00 67.69 215 PRO A C 1
ATOM 1609 O O . PRO A 1 215 ? -38.591 11.169 -27.556 1.00 67.69 215 PRO A O 1
ATOM 1612 N N . ALA A 1 216 ? -40.003 12.033 -26.016 1.00 65.50 216 ALA A N 1
ATOM 1613 C CA . ALA A 1 216 ? -39.749 11.052 -24.973 1.00 65.50 216 ALA A CA 1
ATOM 1614 C C . ALA A 1 216 ? -39.891 9.614 -25.516 1.00 65.50 216 ALA A C 1
ATOM 1616 O O . ALA A 1 216 ? -40.842 9.335 -26.257 1.00 65.50 216 ALA A O 1
ATOM 1617 N N . PRO A 1 217 ? -38.976 8.694 -25.159 1.00 64.31 217 PRO A N 1
ATOM 1618 C CA . PRO A 1 217 ? -39.100 7.295 -25.536 1.00 64.31 217 PRO A CA 1
ATOM 1619 C C . PRO A 1 217 ? -40.409 6.742 -24.969 1.00 64.31 217 PRO A C 1
ATOM 1621 O O . PRO A 1 217 ? -40.672 6.836 -23.769 1.00 64.31 217 PRO A O 1
ATOM 1624 N N . LYS A 1 218 ? -41.246 6.184 -25.851 1.00 63.94 218 LYS A N 1
ATOM 1625 C CA . LYS A 1 218 ? -42.424 5.416 -25.447 1.00 63.94 218 LYS A CA 1
ATOM 1626 C C . LYS A 1 218 ? -41.951 4.288 -24.540 1.00 63.94 218 LYS A C 1
ATOM 1628 O O . LYS A 1 218 ? -41.148 3.461 -24.954 1.00 63.94 218 LYS A O 1
ATOM 1633 N N . THR A 1 219 ? -42.457 4.280 -23.314 1.00 59.12 219 THR A N 1
ATOM 1634 C CA . THR A 1 219 ? -42.341 3.174 -22.370 1.00 59.12 219 THR A CA 1
ATOM 1635 C C . THR A 1 219 ? -42.890 1.912 -23.036 1.00 59.12 219 THR A C 1
ATOM 1637 O O . THR A 1 219 ? -44.104 1.745 -23.148 1.00 59.12 219 THR A O 1
ATOM 1640 N N . GLU A 1 220 ? -42.006 1.053 -23.540 1.00 56.91 220 GLU A N 1
ATOM 1641 C CA . GLU A 1 220 ? -42.375 -0.306 -23.923 1.00 56.91 220 GLU A CA 1
ATOM 1642 C C . GLU A 1 220 ? -42.789 -1.062 -22.662 1.00 56.91 220 GLU A C 1
ATOM 1644 O O . GLU A 1 220 ? -42.113 -1.021 -21.631 1.00 56.91 220 GLU A O 1
ATOM 1649 N N . ALA A 1 221 ? -43.953 -1.706 -22.740 1.00 69.88 221 ALA A N 1
ATOM 1650 C CA . ALA A 1 221 ? -44.465 -2.545 -21.675 1.00 69.88 221 ALA A CA 1
ATOM 1651 C C . ALA A 1 221 ? -43.458 -3.670 -21.368 1.00 69.88 221 ALA A C 1
ATOM 1653 O O . ALA A 1 221 ? -42.852 -4.215 -22.295 1.00 69.88 221 ALA A O 1
ATOM 1654 N N . PRO A 1 222 ? -43.275 -4.031 -20.086 1.0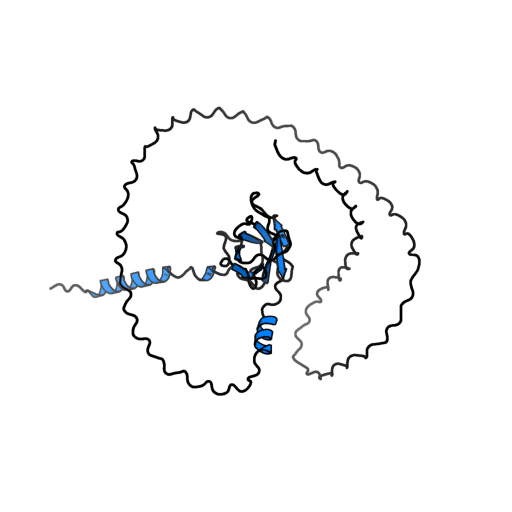0 66.38 222 PRO A N 1
ATOM 1655 C CA . PRO A 1 222 ? -42.350 -5.083 -19.693 1.00 66.38 222 PRO A CA 1
ATOM 1656 C C . PRO A 1 222 ? -42.704 -6.388 -20.411 1.00 66.38 222 PRO A C 1
ATOM 1658 O O . PRO A 1 222 ? -43.845 -6.852 -20.356 1.00 66.38 222 PRO A O 1
ATOM 1661 N N . MET A 1 223 ? -41.719 -6.968 -21.099 1.00 71.38 223 MET A N 1
ATOM 1662 C CA . MET A 1 223 ? -41.873 -8.275 -21.727 1.00 71.38 223 MET A CA 1
ATOM 1663 C C . MET A 1 223 ? -42.225 -9.327 -20.659 1.00 71.38 223 MET A C 1
ATOM 1665 O O . MET A 1 223 ? -41.704 -9.261 -19.540 1.00 71.38 223 MET A O 1
ATOM 1669 N N . PRO A 1 224 ? -43.092 -10.303 -20.980 1.00 71.38 224 PRO A N 1
ATOM 1670 C CA . PRO A 1 224 ? -43.444 -11.374 -20.061 1.00 71.38 224 PRO A CA 1
ATOM 1671 C C . PRO A 1 224 ? -42.196 -12.163 -19.657 1.00 71.38 224 PRO A C 1
ATOM 1673 O O . PRO A 1 224 ? -41.409 -12.597 -20.498 1.00 71.38 224 PRO A O 1
ATOM 1676 N N . VAL A 1 225 ? -42.036 -12.333 -18.345 1.00 74.06 225 VAL A N 1
ATOM 1677 C CA . VAL A 1 225 ? -40.984 -13.143 -17.729 1.00 74.06 225 VAL A CA 1
ATOM 1678 C C . VAL A 1 225 ? -41.039 -14.555 -18.333 1.00 74.06 225 VAL A C 1
ATOM 1680 O O . VAL A 1 225 ? -42.113 -15.164 -18.325 1.00 74.06 225 VAL A O 1
ATOM 1683 N N . PRO A 1 226 ? -39.929 -15.091 -18.874 1.00 70.88 226 PRO A N 1
ATOM 1684 C CA . PRO A 1 226 ? -39.916 -16.446 -19.407 1.00 70.88 226 PRO A CA 1
ATOM 1685 C C . PRO A 1 226 ? -40.243 -17.455 -18.294 1.00 70.88 226 PRO A C 1
ATOM 1687 O O . PRO A 1 226 ? -39.787 -17.287 -17.159 1.00 70.88 226 PRO A O 1
ATOM 1690 N N . PRO A 1 227 ? -41.033 -18.504 -18.587 1.00 73.06 227 PRO A N 1
ATOM 1691 C CA . PRO A 1 227 ? -41.390 -19.507 -17.597 1.00 73.06 227 PRO A CA 1
ATOM 1692 C C . PRO A 1 227 ? -40.136 -20.225 -17.070 1.00 73.06 227 PRO A C 1
ATOM 1694 O O . PRO A 1 227 ? -39.169 -20.410 -17.817 1.00 73.06 227 PRO A O 1
ATOM 1697 N N . PRO A 1 228 ? -40.143 -20.651 -15.795 1.00 66.50 228 PRO A N 1
ATOM 1698 C CA . PRO A 1 228 ? -39.008 -21.319 -15.173 1.00 66.50 228 PRO A CA 1
ATOM 1699 C C . PRO A 1 228 ? -38.627 -22.573 -15.964 1.00 66.50 228 PRO A C 1
ATOM 1701 O O . PRO A 1 228 ? -39.435 -23.487 -16.149 1.00 66.50 228 PRO A O 1
ATOM 1704 N N . GLN A 1 229 ? -37.381 -22.611 -16.441 1.00 64.56 229 GLN A N 1
ATOM 1705 C CA . GLN A 1 229 ? -36.818 -23.799 -17.069 1.00 64.56 229 GLN A CA 1
ATOM 1706 C C . GLN A 1 229 ? -36.791 -24.941 -16.047 1.00 64.56 229 GLN A C 1
ATOM 1708 O O . GLN A 1 229 ? -36.250 -24.813 -14.949 1.00 64.56 229 GLN A O 1
ATOM 1713 N N . LYS A 1 230 ? -37.414 -26.061 -16.424 1.00 60.22 230 LYS A N 1
ATOM 1714 C CA . LYS A 1 230 ? -37.424 -27.318 -15.672 1.00 60.22 230 LYS A CA 1
ATOM 1715 C C . LYS A 1 230 ? -35.981 -27.744 -15.384 1.00 60.22 230 LYS A C 1
ATOM 1717 O O . LYS A 1 230 ? -35.197 -27.918 -16.314 1.00 60.22 230 LYS A O 1
ATOM 1722 N N . ALA A 1 231 ? -35.658 -27.922 -14.105 1.00 57.62 231 ALA A N 1
ATOM 1723 C CA . ALA A 1 231 ? -34.377 -28.460 -13.670 1.00 57.62 231 ALA A CA 1
ATOM 1724 C C . ALA A 1 231 ? -34.122 -29.842 -14.314 1.00 57.62 231 ALA A C 1
ATOM 1726 O O . ALA A 1 231 ? -35.046 -30.664 -14.358 1.00 57.62 231 ALA A O 1
ATOM 1727 N N . PRO A 1 232 ? -32.906 -30.119 -14.819 1.00 59.97 232 PRO A N 1
ATOM 1728 C CA . PRO A 1 232 ? -32.547 -31.442 -15.307 1.00 59.97 232 PRO A CA 1
ATOM 1729 C C . PRO A 1 232 ? -32.576 -32.462 -14.163 1.00 59.97 232 PRO A C 1
ATOM 1731 O O . PRO A 1 232 ? -32.168 -32.182 -13.036 1.00 59.97 232 PRO A O 1
ATOM 1734 N N . ALA A 1 233 ? -33.111 -33.641 -14.477 1.00 56.88 233 ALA A N 1
ATOM 1735 C CA . ALA A 1 233 ? -33.249 -34.764 -13.565 1.00 56.88 233 ALA A CA 1
ATOM 1736 C C . ALA A 1 233 ? -31.885 -35.193 -13.005 1.00 56.88 233 ALA A C 1
ATOM 1738 O O . ALA A 1 233 ? -30.913 -35.323 -13.745 1.00 56.88 233 ALA A O 1
ATOM 1739 N N . ALA A 1 234 ? -31.847 -35.421 -11.693 1.00 51.00 234 ALA A N 1
ATOM 1740 C CA . ALA A 1 234 ? -30.690 -35.925 -10.975 1.00 51.00 234 ALA A CA 1
ATOM 1741 C C . ALA A 1 234 ? -30.238 -37.282 -11.546 1.00 51.00 234 ALA A C 1
ATOM 1743 O O . ALA A 1 234 ? -30.955 -38.280 -11.440 1.00 51.00 234 ALA A O 1
ATOM 1744 N N . GLU A 1 235 ? -29.040 -37.325 -12.128 1.00 50.84 235 GLU A N 1
ATOM 1745 C CA . GLU A 1 235 ? -28.330 -38.582 -12.350 1.00 50.84 235 GLU A CA 1
ATOM 1746 C C . GLU A 1 235 ? -27.883 -39.155 -11.002 1.00 50.84 235 GLU A C 1
ATOM 1748 O O . GLU A 1 235 ? -27.351 -38.461 -10.132 1.00 50.84 235 GLU A O 1
ATOM 1753 N N . LYS A 1 236 ? -28.163 -40.446 -10.823 1.00 58.34 236 LYS A N 1
ATOM 1754 C CA . LYS A 1 236 ? -27.848 -41.223 -9.625 1.00 58.34 236 LYS A CA 1
ATOM 1755 C C . LYS A 1 236 ? -26.324 -41.333 -9.462 1.00 58.34 236 LYS A C 1
ATOM 1757 O O . LYS A 1 236 ? -25.665 -41.723 -10.426 1.00 58.34 236 LYS A O 1
ATOM 1762 N N . PRO A 1 237 ? -25.754 -41.091 -8.269 1.00 57.59 237 PRO A N 1
ATOM 1763 C CA . PRO A 1 237 ? -24.359 -41.419 -8.013 1.00 57.59 237 PRO A CA 1
ATOM 1764 C C . PRO A 1 237 ? -24.219 -42.944 -7.927 1.00 57.59 237 PRO A C 1
ATOM 1766 O O . PRO A 1 237 ? -24.832 -43.589 -7.076 1.00 57.59 237 PRO A O 1
ATOM 1769 N N . MET A 1 238 ? -23.445 -43.529 -8.842 1.00 52.66 238 MET A N 1
ATOM 1770 C CA . MET A 1 238 ? -23.012 -44.918 -8.733 1.00 52.66 238 MET A CA 1
ATOM 1771 C C . MET A 1 238 ? -21.774 -45.005 -7.838 1.00 52.66 238 MET A C 1
ATOM 1773 O O . MET A 1 238 ? -20.789 -44.315 -8.072 1.00 52.66 238 MET A O 1
ATOM 1777 N N . MET A 1 239 ? -21.873 -45.931 -6.883 1.00 56.44 239 MET A N 1
ATOM 1778 C CA . MET A 1 239 ? -20.800 -46.688 -6.233 1.00 56.44 239 MET A CA 1
ATOM 1779 C C . MET A 1 239 ? -19.844 -45.921 -5.311 1.00 56.44 239 MET A C 1
ATOM 1781 O O . MET A 1 239 ? -18.845 -45.334 -5.713 1.00 56.44 239 MET A O 1
ATOM 1785 N N . GLU A 1 240 ? -20.177 -46.047 -4.025 1.00 49.66 240 GLU A N 1
ATOM 1786 C CA . GLU A 1 240 ? -19.263 -46.027 -2.888 1.00 49.66 240 GLU A CA 1
ATOM 1787 C C . GLU A 1 240 ? -18.083 -46.985 -3.111 1.00 49.66 240 GLU A C 1
ATOM 1789 O O . GLU A 1 240 ? -18.270 -48.164 -3.421 1.00 49.66 240 GLU A O 1
ATOM 1794 N N . GLU A 1 241 ? -16.871 -46.477 -2.895 1.00 61.72 241 GLU A N 1
ATOM 1795 C CA . GLU A 1 241 ? -15.668 -47.283 -2.701 1.00 61.72 241 GLU A CA 1
ATOM 1796 C C . GLU A 1 241 ? -15.460 -47.501 -1.182 1.00 61.72 241 GLU A C 1
ATOM 1798 O O . GLU A 1 241 ? -15.707 -46.572 -0.402 1.00 61.72 241 GLU A O 1
ATOM 1803 N N . PRO A 1 242 ? -15.058 -48.699 -0.712 1.00 64.75 242 PRO A N 1
ATOM 1804 C CA . PRO A 1 242 ? -15.029 -49.023 0.714 1.00 64.75 242 PRO A CA 1
ATOM 1805 C C . PRO A 1 242 ? -13.919 -48.290 1.475 1.00 64.75 242 PRO A C 1
ATOM 1807 O O . PRO A 1 242 ? -12.749 -48.322 1.107 1.00 64.75 242 PRO A O 1
ATOM 1810 N N . VAL A 1 243 ? -14.308 -47.687 2.597 1.00 53.69 243 VAL A N 1
ATOM 1811 C CA . VAL A 1 243 ? -13.443 -46.983 3.548 1.00 53.69 243 VAL A CA 1
ATOM 1812 C C . VAL A 1 243 ? -12.467 -47.952 4.224 1.00 53.69 243 VAL A C 1
ATOM 1814 O O . VAL A 1 243 ? -12.873 -48.862 4.951 1.00 53.69 243 VAL A O 1
ATOM 1817 N N . GLU A 1 244 ? -11.170 -47.712 4.033 1.00 56.97 244 GLU A N 1
ATOM 1818 C CA . GLU A 1 244 ? -10.094 -48.338 4.797 1.00 56.97 244 GLU A CA 1
ATOM 1819 C C . GLU A 1 244 ? -10.083 -47.804 6.241 1.00 56.97 244 GLU A C 1
ATOM 1821 O O . GLU A 1 244 ? -10.141 -46.604 6.520 1.00 56.97 244 GLU A O 1
ATOM 1826 N N . LYS A 1 245 ? -10.076 -48.747 7.181 1.00 56.84 245 LYS A N 1
ATOM 1827 C CA . LYS A 1 245 ? -10.308 -48.572 8.614 1.00 56.84 245 LYS A CA 1
ATOM 1828 C C . LYS A 1 245 ? -9.055 -48.020 9.304 1.00 56.84 245 LYS A C 1
ATOM 1830 O O . LYS A 1 245 ? -8.173 -48.784 9.684 1.00 56.84 245 LYS A O 1
ATOM 1835 N N . VAL A 1 246 ? -8.987 -46.705 9.512 1.00 60.69 246 VAL A N 1
ATOM 1836 C CA . VAL A 1 246 ? -7.936 -46.080 10.337 1.00 60.69 246 VAL A CA 1
ATOM 1837 C C . VAL A 1 246 ? -8.254 -46.287 11.832 1.00 60.69 246 VAL A C 1
ATOM 1839 O O . VAL A 1 246 ? -9.379 -46.008 12.256 1.00 60.69 246 VAL A O 1
ATOM 1842 N N . PRO A 1 247 ? -7.308 -46.795 12.649 1.00 57.91 247 PRO A N 1
ATOM 1843 C CA . PRO A 1 247 ? -7.523 -47.050 14.070 1.00 57.91 247 PRO A CA 1
ATOM 1844 C C . PRO A 1 247 ? -7.685 -45.764 14.891 1.00 57.91 247 PRO A C 1
ATOM 1846 O O . PRO A 1 247 ? -7.047 -44.742 14.645 1.00 57.91 247 PRO A O 1
ATOM 1849 N N . ALA A 1 248 ? -8.564 -45.864 15.889 1.00 53.16 248 ALA A N 1
ATOM 1850 C CA . ALA A 1 248 ? -8.989 -44.804 16.788 1.00 53.16 248 ALA A CA 1
ATOM 1851 C C . ALA A 1 248 ? -7.818 -44.126 17.522 1.00 53.16 248 ALA A C 1
ATOM 1853 O O . ALA A 1 248 ? -7.041 -44.776 18.223 1.00 53.16 248 ALA A O 1
ATOM 1854 N N . ALA A 1 249 ? -7.746 -42.800 17.406 1.00 58.50 249 ALA A N 1
ATOM 1855 C CA . ALA A 1 249 ? -6.925 -41.971 18.275 1.00 58.50 249 ALA A CA 1
ATOM 1856 C C . ALA A 1 249 ? -7.525 -41.934 19.701 1.00 58.50 249 ALA A C 1
ATOM 1858 O O . ALA A 1 249 ? -8.750 -41.868 19.844 1.00 58.50 249 ALA A O 1
ATOM 1859 N N . PRO A 1 250 ? -6.693 -41.973 20.758 1.00 59.41 250 PRO A N 1
ATOM 1860 C CA . PRO A 1 250 ? -7.152 -41.940 22.143 1.00 59.41 250 PRO A CA 1
ATOM 1861 C C . PRO A 1 250 ? -7.785 -40.590 22.507 1.00 59.41 250 PRO A C 1
ATOM 1863 O O . PRO A 1 250 ? -7.335 -39.527 22.079 1.00 59.41 250 PRO A O 1
ATOM 1866 N N . ALA A 1 251 ? -8.841 -40.666 23.317 1.00 61.19 251 ALA A N 1
ATOM 1867 C CA . ALA A 1 251 ? -9.647 -39.543 23.774 1.00 61.19 251 ALA A CA 1
ATOM 1868 C C . ALA A 1 251 ? -8.815 -38.458 24.495 1.00 61.19 251 ALA A C 1
ATOM 1870 O O . ALA A 1 251 ? -7.924 -38.791 25.283 1.00 61.19 251 ALA A O 1
ATOM 1871 N N . PRO A 1 252 ? -9.119 -37.163 24.289 1.00 68.06 252 PRO A N 1
ATOM 1872 C CA . PRO A 1 252 ? -8.529 -36.095 25.083 1.00 68.06 252 PRO A CA 1
ATOM 1873 C C . PRO A 1 252 ? -9.000 -36.181 26.550 1.00 68.06 252 PRO A C 1
ATOM 1875 O O . PRO A 1 252 ? -10.163 -36.505 26.805 1.00 68.06 252 PRO A O 1
ATOM 1878 N N . PRO A 1 253 ? -8.126 -35.881 27.529 1.00 61.06 253 PRO A N 1
ATOM 1879 C CA . PRO A 1 253 ? -8.499 -35.852 28.938 1.00 61.06 253 PRO A CA 1
ATOM 1880 C C . PRO A 1 253 ? -9.514 -34.736 29.218 1.00 61.06 253 PRO A C 1
ATOM 1882 O O . PRO A 1 253 ? -9.393 -33.617 28.717 1.00 61.06 253 PRO A O 1
ATOM 1885 N N . ALA A 1 254 ? -10.509 -35.065 30.041 1.00 59.28 254 ALA A N 1
ATOM 1886 C CA . ALA A 1 254 ? -11.577 -34.169 30.464 1.00 59.28 254 ALA A CA 1
ATOM 1887 C C . ALA A 1 254 ? -11.035 -32.877 31.117 1.00 59.28 254 ALA A C 1
ATOM 1889 O O . ALA A 1 254 ? -10.101 -32.944 31.926 1.00 59.28 254 ALA A O 1
ATOM 1890 N N . PRO A 1 255 ? -11.625 -31.701 30.830 1.00 61.28 255 PRO A N 1
ATOM 1891 C CA . PRO A 1 255 ? -11.329 -30.490 31.579 1.00 61.28 255 PRO A CA 1
ATOM 1892 C C . PRO A 1 255 ? -11.814 -30.649 33.025 1.00 61.28 255 PRO A C 1
ATOM 1894 O O . PRO A 1 255 ? -12.971 -30.980 33.277 1.00 61.28 255 PRO A O 1
ATOM 1897 N N . LYS A 1 256 ? -10.909 -30.412 33.981 1.00 56.88 256 LYS A N 1
ATOM 1898 C CA . LYS A 1 256 ? -11.241 -30.332 35.405 1.00 56.88 256 LYS A CA 1
ATOM 1899 C C . LYS A 1 256 ? -12.238 -29.197 35.634 1.00 56.88 256 LYS A C 1
ATOM 1901 O O . LYS A 1 256 ? -11.926 -28.031 35.406 1.00 56.88 256 LYS A O 1
ATOM 1906 N N . THR A 1 257 ? -13.411 -29.579 36.119 1.00 50.59 257 THR A N 1
ATOM 1907 C CA . THR A 1 257 ? -14.406 -28.743 36.782 1.00 50.59 257 THR A CA 1
ATOM 1908 C C . THR A 1 257 ? -13.738 -27.945 37.902 1.00 50.59 257 THR A C 1
ATOM 1910 O O . THR A 1 257 ? -13.258 -28.526 38.873 1.00 50.59 257 THR A O 1
ATOM 1913 N N . ALA A 1 258 ? -13.679 -26.622 37.754 1.00 54.50 258 ALA A N 1
ATOM 1914 C CA . ALA A 1 258 ? -13.471 -25.707 38.867 1.00 54.50 258 ALA A CA 1
ATOM 1915 C C . ALA A 1 258 ? -14.845 -25.197 39.314 1.00 54.50 258 ALA A C 1
ATOM 1917 O O . ALA A 1 258 ? -15.690 -24.859 38.484 1.00 54.50 258 ALA A O 1
ATOM 1918 N N . GLU A 1 259 ? -15.054 -25.233 40.624 1.00 53.41 259 GLU A N 1
ATOM 1919 C CA . GLU A 1 259 ? -16.292 -24.918 41.327 1.00 53.41 259 GLU A CA 1
ATOM 1920 C C . GLU A 1 259 ? -16.853 -23.508 41.063 1.00 53.41 259 GLU A C 1
ATOM 1922 O O . GLU A 1 259 ? -16.109 -22.574 40.749 1.00 53.41 259 GLU A O 1
ATOM 1927 N N . PRO A 1 260 ? -18.177 -23.343 41.244 1.00 58.47 260 PRO A N 1
ATOM 1928 C CA . PRO A 1 260 ? -18.882 -22.085 41.070 1.00 58.47 260 PRO A CA 1
ATOM 1929 C C . PRO A 1 260 ? -18.859 -21.238 42.353 1.00 58.47 260 PRO A C 1
ATOM 1931 O O . PRO A 1 260 ? -19.393 -21.639 43.384 1.00 58.47 260 PRO A O 1
ATOM 1934 N N . SER A 1 261 ? -18.341 -20.012 42.266 1.00 57.41 261 SER A N 1
ATOM 1935 C CA . SER A 1 261 ? -18.666 -18.949 43.226 1.00 57.41 261 SER A CA 1
ATOM 1936 C C . SER A 1 261 ? -19.869 -18.152 42.713 1.00 57.41 261 SER A C 1
ATOM 1938 O O . SER A 1 261 ? -19.776 -17.444 41.713 1.00 57.41 261 SER A O 1
ATOM 1940 N N . MET A 1 262 ? -20.998 -18.260 43.411 1.00 55.31 262 MET A N 1
ATOM 1941 C CA . MET A 1 262 ? -22.133 -17.323 43.357 1.00 55.31 262 MET A CA 1
ATOM 1942 C C . MET A 1 262 ? -22.180 -16.503 44.666 1.00 55.31 262 MET A C 1
ATOM 1944 O O . MET A 1 262 ? -21.568 -16.944 45.640 1.00 55.31 262 MET A O 1
ATOM 1948 N N . PRO A 1 263 ? -22.974 -15.413 44.796 1.00 57.97 263 PRO A N 1
ATOM 1949 C CA . PRO A 1 263 ? -23.639 -14.585 43.780 1.00 57.97 263 PRO A CA 1
ATOM 1950 C C . PRO A 1 263 ? -23.348 -13.069 43.937 1.00 57.97 263 PRO A C 1
ATOM 1952 O O . PRO A 1 263 ? -23.117 -12.564 45.033 1.00 57.97 263 PRO A O 1
ATOM 1955 N N . ALA A 1 264 ? -23.488 -12.311 42.847 1.00 46.78 264 ALA A N 1
ATOM 1956 C CA . ALA A 1 264 ? -23.829 -10.888 42.903 1.00 46.78 264 ALA A CA 1
ATOM 1957 C C . ALA A 1 264 ? -25.242 -10.700 42.328 1.00 46.78 264 ALA A C 1
ATOM 1959 O O . ALA A 1 264 ? -25.674 -11.464 41.467 1.00 46.78 264 ALA A O 1
ATOM 1960 N N . ALA A 1 265 ? -25.961 -9.731 42.890 1.00 57.75 265 ALA A N 1
ATOM 1961 C CA . ALA A 1 265 ? -27.410 -9.558 42.854 1.00 57.75 265 ALA A CA 1
ATOM 1962 C C . ALA A 1 265 ? -28.064 -9.533 41.449 1.00 57.75 265 ALA A C 1
ATOM 1964 O O . ALA A 1 265 ? -27.435 -9.109 40.478 1.00 57.75 265 ALA A O 1
ATOM 1965 N N . PRO A 1 266 ? -29.352 -9.922 41.344 1.00 57.75 266 PRO A N 1
ATOM 1966 C CA . PRO A 1 266 ? -30.101 -9.857 40.096 1.00 57.75 266 PRO A CA 1
ATOM 1967 C C . PRO A 1 266 ? -30.454 -8.405 39.741 1.00 57.75 266 PRO A C 1
ATOM 1969 O O . PRO A 1 266 ? -31.312 -7.786 40.370 1.00 57.75 266 PRO A O 1
ATOM 1972 N N . SER A 1 267 ? -29.820 -7.882 38.692 1.00 61.44 267 SER A N 1
ATOM 1973 C CA .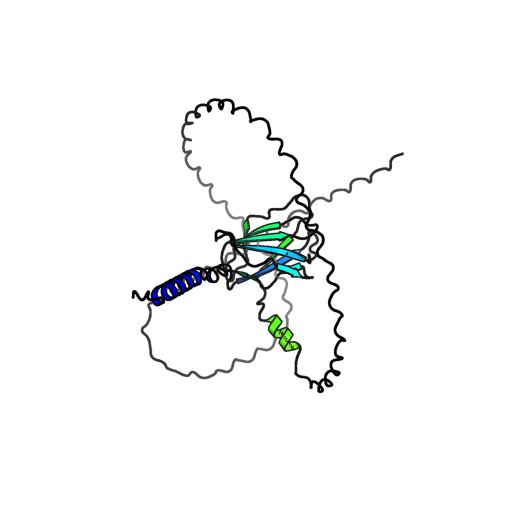 SER A 1 267 ? -30.386 -6.786 37.904 1.00 61.44 267 SER A CA 1
ATOM 1974 C C . SER A 1 267 ? -31.499 -7.331 37.011 1.00 61.44 267 SER A C 1
ATOM 1976 O O . SER A 1 267 ? -31.395 -8.431 36.469 1.00 61.44 267 SER A O 1
ATOM 1978 N N . ALA A 1 268 ? -32.572 -6.551 36.913 1.00 61.28 268 ALA A N 1
ATOM 1979 C CA . ALA A 1 268 ? -33.826 -6.867 36.243 1.00 61.28 268 ALA A CA 1
ATOM 1980 C C . ALA A 1 268 ? -33.661 -7.487 34.835 1.00 61.28 268 ALA A C 1
ATOM 1982 O O . ALA A 1 268 ? -32.744 -7.110 34.102 1.00 61.28 268 ALA A O 1
ATOM 1983 N N . PRO A 1 269 ? -34.566 -8.400 34.428 1.00 61.28 269 PRO A N 1
ATOM 1984 C CA . PRO A 1 269 ? -34.524 -9.013 33.109 1.00 61.28 269 PRO A CA 1
ATOM 1985 C C . PRO A 1 269 ? -34.782 -7.964 32.022 1.00 61.28 269 PRO A C 1
ATOM 1987 O O . PRO A 1 269 ? -35.851 -7.356 31.958 1.00 61.28 269 PRO A O 1
ATOM 1990 N N . ALA A 1 270 ? -33.788 -7.770 31.157 1.00 65.44 270 ALA A N 1
ATOM 1991 C CA . ALA A 1 270 ? -33.987 -7.140 29.862 1.00 65.44 270 ALA A CA 1
ATOM 1992 C C . ALA A 1 270 ? -34.911 -8.029 29.003 1.00 65.44 270 ALA A C 1
ATOM 1994 O O . ALA A 1 270 ? -34.835 -9.258 29.111 1.00 65.44 270 ALA A O 1
ATOM 1995 N N . PRO A 1 271 ? -35.788 -7.441 28.170 1.00 68.44 271 PRO A N 1
ATOM 1996 C CA . PRO A 1 271 ? -36.645 -8.208 27.274 1.00 68.44 271 PRO A CA 1
ATOM 1997 C C . PRO A 1 271 ? -35.795 -9.096 26.347 1.00 68.44 271 PRO A C 1
ATOM 1999 O O . PRO A 1 271 ? -34.705 -8.678 25.942 1.00 68.44 271 PRO A O 1
ATOM 2002 N N . PRO A 1 272 ? -36.270 -10.308 26.009 1.00 61.53 272 PRO A N 1
ATOM 2003 C CA . PRO A 1 272 ? -35.573 -11.195 25.090 1.00 61.53 272 PRO A CA 1
ATOM 2004 C C . PRO A 1 272 ? -35.478 -10.502 23.731 1.00 61.53 272 PRO A C 1
ATOM 2006 O O . PRO A 1 272 ? -36.488 -10.273 23.069 1.00 61.53 272 PRO A O 1
ATOM 2009 N N . MET A 1 273 ? -34.263 -10.130 23.329 1.00 62.34 273 MET A N 1
ATOM 2010 C CA . MET A 1 273 ? -34.009 -9.807 21.933 1.00 62.34 273 MET A CA 1
ATOM 2011 C C . MET A 1 273 ? -34.103 -11.115 21.157 1.00 62.34 273 MET A C 1
ATOM 2013 O O . MET A 1 273 ? -33.362 -12.053 21.447 1.00 62.34 273 MET A O 1
ATOM 2017 N N . GLU A 1 274 ? -35.054 -11.172 20.226 1.00 55.91 274 GLU A N 1
ATOM 2018 C CA . GLU A 1 274 ? -35.175 -12.240 19.241 1.00 55.91 274 GLU A CA 1
ATOM 2019 C C . GLU A 1 274 ? -33.806 -12.495 18.609 1.00 55.91 274 GLU A C 1
ATOM 2021 O O . GLU A 1 274 ? -33.222 -11.631 17.952 1.00 55.91 274 GLU A O 1
ATOM 2026 N N . GLU A 1 275 ? -33.279 -13.688 18.868 1.00 56.56 275 GLU A N 1
ATOM 2027 C CA . GLU A 1 275 ? -32.111 -14.234 18.203 1.00 56.56 275 GLU A CA 1
ATOM 2028 C C . GLU A 1 275 ? -32.441 -14.314 16.703 1.00 56.56 275 GLU A C 1
ATOM 2030 O O . GLU A 1 275 ? -33.376 -15.030 16.329 1.00 56.56 275 GLU A O 1
ATOM 2035 N N . PRO A 1 276 ? -31.758 -13.556 15.824 1.00 62.47 276 PRO A N 1
ATOM 2036 C CA . PRO A 1 276 ? -31.991 -13.671 14.397 1.00 62.47 276 PRO A CA 1
ATOM 2037 C C . PRO A 1 276 ? -31.625 -15.095 13.989 1.00 62.47 276 PRO A C 1
ATOM 2039 O O . PRO A 1 276 ? -30.482 -15.523 14.154 1.00 62.47 276 PRO A O 1
ATOM 2042 N N . ALA A 1 277 ? -32.631 -15.826 13.504 1.00 63.22 277 ALA A N 1
ATOM 2043 C CA . ALA A 1 277 ? -32.501 -17.190 13.025 1.00 63.22 277 ALA A CA 1
ATOM 2044 C C . ALA A 1 277 ? -31.241 -17.319 12.163 1.00 63.22 277 ALA A C 1
ATOM 2046 O O . ALA A 1 277 ? -31.067 -16.575 11.197 1.00 63.22 277 ALA A O 1
ATOM 2047 N N . ALA A 1 278 ? -30.361 -18.243 12.554 1.00 57.91 278 ALA A N 1
ATOM 2048 C CA . ALA A 1 278 ? -29.127 -18.539 11.851 1.00 57.91 278 ALA A CA 1
ATOM 2049 C C . ALA A 1 278 ? -29.421 -18.756 10.361 1.00 57.91 278 ALA A C 1
ATOM 2051 O O . ALA A 1 278 ? -30.048 -19.742 9.968 1.00 57.91 278 ALA A O 1
ATOM 2052 N N . GLU A 1 279 ? -28.996 -17.795 9.543 1.00 56.69 279 GLU A N 1
ATOM 2053 C CA . GLU A 1 279 ? -29.108 -17.848 8.094 1.00 56.69 279 GLU A CA 1
ATOM 2054 C C . GLU A 1 279 ? -28.344 -19.087 7.614 1.00 56.69 279 GLU A C 1
ATOM 2056 O O . GLU A 1 279 ? -27.147 -19.245 7.875 1.00 56.69 279 GLU A O 1
ATOM 2061 N N . ALA A 1 280 ? -29.072 -20.022 7.000 1.00 68.56 280 ALA A N 1
ATOM 2062 C CA . ALA A 1 280 ? -28.513 -21.280 6.535 1.00 68.56 280 ALA A CA 1
ATOM 2063 C C . ALA A 1 280 ? -27.326 -21.004 5.593 1.00 68.56 280 ALA A C 1
ATOM 2065 O O . ALA A 1 280 ? -27.411 -20.106 4.750 1.00 68.56 280 ALA A O 1
ATOM 2066 N N . PRO A 1 281 ? -26.217 -21.757 5.710 1.00 70.69 281 PRO A N 1
ATOM 2067 C CA . PRO A 1 281 ? -25.057 -21.551 4.858 1.00 70.69 281 PRO A CA 1
ATOM 2068 C C . PRO A 1 281 ? -25.470 -21.666 3.383 1.00 70.69 281 PRO A C 1
ATOM 2070 O O . PRO A 1 281 ? -26.221 -22.583 3.032 1.00 70.69 281 PRO A O 1
ATOM 2073 N N . PRO A 1 282 ? -24.998 -20.757 2.510 1.00 72.81 282 PRO A N 1
ATOM 2074 C CA . PRO A 1 282 ? -25.338 -20.801 1.098 1.00 72.81 282 PRO A CA 1
ATOM 2075 C C . PRO A 1 282 ? -24.917 -22.153 0.505 1.00 72.81 282 PRO A C 1
ATOM 2077 O O . PRO A 1 282 ? -23.859 -22.682 0.872 1.00 72.81 282 PRO A O 1
ATOM 2080 N N . PRO A 1 283 ? -25.725 -22.730 -0.403 1.00 79.69 283 PRO A N 1
ATOM 2081 C CA . PRO A 1 283 ? -25.398 -24.000 -1.029 1.00 79.69 283 PRO A CA 1
ATOM 2082 C C . PRO A 1 283 ? -24.036 -23.911 -1.735 1.00 79.69 283 PRO A C 1
ATOM 2084 O O . PRO A 1 283 ? -23.674 -22.850 -2.256 1.00 79.69 283 PRO A O 1
ATOM 2087 N N . PRO A 1 284 ? -23.261 -25.009 -1.757 1.00 75.06 284 PRO A N 1
ATOM 2088 C CA . PRO A 1 284 ? -21.952 -25.030 -2.391 1.00 75.06 284 PRO A CA 1
ATOM 2089 C C . PRO A 1 284 ? -22.068 -24.599 -3.854 1.00 75.06 284 PRO A C 1
ATOM 2091 O O . PRO A 1 284 ? -22.913 -25.103 -4.597 1.00 75.06 284 PRO A O 1
ATOM 2094 N N . ALA A 1 285 ? -21.214 -23.656 -4.258 1.00 71.69 285 ALA A N 1
ATOM 2095 C CA . ALA A 1 285 ? -21.187 -23.162 -5.626 1.00 71.69 285 ALA A CA 1
ATOM 2096 C C . ALA A 1 285 ? -21.004 -24.337 -6.610 1.00 71.69 285 ALA A C 1
ATOM 2098 O O . ALA A 1 285 ? -20.154 -25.205 -6.368 1.00 71.69 285 ALA A O 1
ATOM 2099 N N . PRO A 1 286 ? -21.777 -24.387 -7.710 1.00 74.56 286 PRO A N 1
ATOM 2100 C CA . PRO A 1 286 ? -21.646 -25.437 -8.709 1.00 74.56 286 PRO A CA 1
ATOM 2101 C C . PRO A 1 286 ? -20.211 -25.459 -9.243 1.00 74.56 286 PRO A C 1
ATOM 2103 O O . PRO A 1 286 ? -19.663 -24.425 -9.633 1.00 74.56 286 PRO A O 1
ATOM 2106 N N . LYS A 1 287 ? -19.590 -26.646 -9.236 1.00 69.88 287 LYS A N 1
ATOM 2107 C CA . LYS A 1 287 ? -18.257 -26.865 -9.808 1.00 69.88 287 LYS A CA 1
ATOM 2108 C C . LYS A 1 287 ? -18.304 -26.454 -11.276 1.00 69.88 287 LYS A C 1
ATOM 2110 O O . LYS A 1 287 ? -18.929 -27.135 -12.086 1.00 69.88 287 LYS A O 1
ATOM 2115 N N . MET A 1 288 ? -17.672 -25.331 -11.609 1.00 71.06 288 MET A N 1
ATOM 2116 C CA . MET A 1 288 ? -17.578 -24.912 -13.000 1.00 71.06 288 MET A CA 1
ATOM 2117 C C . MET A 1 288 ? -16.783 -25.961 -13.791 1.00 71.06 288 MET A C 1
ATOM 2119 O O . MET A 1 288 ? -15.750 -26.431 -13.300 1.00 71.06 288 MET A O 1
ATOM 2123 N N . PRO A 1 289 ? -17.251 -26.348 -14.990 1.00 71.50 289 PRO A N 1
ATOM 2124 C CA . PRO A 1 289 ? -16.509 -27.248 -15.856 1.00 71.50 289 PRO A CA 1
ATOM 2125 C C . PRO A 1 289 ? -15.139 -26.643 -16.168 1.00 71.50 289 PRO A C 1
ATOM 2127 O O . PRO A 1 289 ? -15.000 -25.442 -16.410 1.00 71.50 289 PRO A O 1
ATOM 2130 N N . LYS A 1 290 ? -14.116 -27.497 -16.111 1.00 71.81 290 LYS A N 1
ATOM 2131 C CA . LYS A 1 290 ? -12.721 -27.160 -16.395 1.00 71.81 290 LYS A CA 1
ATOM 2132 C C . LYS A 1 290 ? -12.645 -26.487 -17.770 1.00 71.81 290 LYS A C 1
ATOM 2134 O O . LYS A 1 290 ? -13.105 -27.059 -18.755 1.00 71.81 290 LYS A O 1
ATOM 2139 N N . ALA A 1 291 ? -12.110 -25.266 -17.813 1.00 72.88 291 ALA A N 1
ATOM 2140 C CA . ALA A 1 291 ? -11.961 -24.519 -19.055 1.00 72.88 291 ALA A CA 1
ATOM 2141 C C . ALA A 1 291 ? -11.132 -25.338 -20.068 1.00 72.88 291 ALA A C 1
ATOM 2143 O O . ALA A 1 291 ? -10.139 -25.952 -19.660 1.00 72.88 291 ALA A O 1
ATOM 2144 N N . PRO A 1 292 ? -11.532 -25.377 -21.352 1.00 70.44 292 PRO A N 1
ATOM 2145 C CA . PRO A 1 292 ? -10.802 -26.101 -22.383 1.00 70.44 292 PRO A CA 1
ATOM 2146 C C . PRO A 1 292 ? -9.380 -25.550 -22.507 1.00 70.44 292 PRO A C 1
ATOM 2148 O O . PRO A 1 292 ? -9.166 -24.336 -22.516 1.00 70.44 292 PRO A O 1
ATOM 2151 N N . GLU A 1 293 ? -8.413 -26.463 -22.568 1.00 71.56 293 GLU A N 1
ATOM 2152 C CA . GLU A 1 293 ? -7.002 -26.142 -22.764 1.00 71.56 293 GLU A CA 1
ATOM 2153 C C . GLU A 1 293 ? -6.826 -25.340 -24.065 1.00 71.56 293 GLU A C 1
ATOM 2155 O O . GLU A 1 293 ? -7.377 -25.729 -25.101 1.00 71.56 293 GLU A O 1
ATOM 2160 N N . PRO A 1 294 ? -6.100 -24.208 -24.041 1.00 74.12 294 PRO A N 1
ATOM 2161 C CA . PRO A 1 294 ? -5.866 -23.436 -25.248 1.00 74.12 294 PRO A CA 1
ATOM 2162 C C . PRO A 1 294 ? -5.023 -24.258 -26.239 1.00 74.12 294 PRO A C 1
ATOM 2164 O O . PRO A 1 294 ? -4.075 -24.932 -25.828 1.00 74.12 294 PRO A O 1
ATOM 2167 N N . PRO A 1 295 ? -5.337 -24.203 -27.545 1.00 71.38 295 PRO A N 1
ATOM 2168 C CA . PRO A 1 295 ? -4.585 -24.926 -28.558 1.00 71.38 295 PRO A CA 1
ATOM 2169 C C . PRO A 1 295 ? -3.126 -24.461 -28.570 1.00 71.38 295 PRO A C 1
ATOM 2171 O O . PRO A 1 295 ? -2.845 -23.260 -28.566 1.00 71.38 295 PRO A O 1
ATOM 2174 N N . ALA A 1 296 ? -2.203 -25.423 -28.600 1.00 73.38 296 ALA A N 1
ATOM 2175 C CA . ALA A 1 296 ? -0.773 -25.174 -28.699 1.00 73.38 296 ALA A CA 1
ATOM 2176 C C . ALA A 1 296 ? -0.472 -24.326 -29.947 1.00 73.38 296 ALA A C 1
ATOM 2178 O O . ALA A 1 296 ? -0.594 -24.793 -31.083 1.00 73.38 296 ALA A O 1
ATOM 2179 N N . MET A 1 297 ? -0.100 -23.062 -29.738 1.00 69.81 297 MET A N 1
ATOM 2180 C CA . MET A 1 297 ? 0.395 -22.210 -30.812 1.00 69.81 297 MET A CA 1
ATOM 2181 C C . MET A 1 297 ? 1.733 -22.770 -31.292 1.00 69.81 297 MET A C 1
ATOM 2183 O O . MET A 1 297 ? 2.686 -22.868 -30.522 1.00 69.81 297 MET A O 1
ATOM 2187 N N . LYS A 1 298 ? 1.779 -23.156 -32.570 1.00 68.19 298 LYS A N 1
ATOM 2188 C CA . LYS A 1 298 ? 3.012 -23.541 -33.257 1.00 68.19 298 LYS A CA 1
ATOM 2189 C C . LYS A 1 298 ? 3.982 -22.361 -33.242 1.00 68.19 298 LYS A C 1
ATOM 2191 O O . LYS A 1 298 ? 3.618 -21.246 -33.609 1.00 68.19 298 LYS A O 1
ATOM 2196 N N . GLU A 1 299 ? 5.196 -22.645 -32.799 1.00 73.69 299 GLU A N 1
ATOM 2197 C CA . GLU A 1 299 ? 6.323 -21.724 -32.726 1.00 73.69 299 GLU A CA 1
ATOM 2198 C C . GLU A 1 299 ? 6.611 -21.118 -34.117 1.00 73.69 299 GLU A C 1
ATOM 2200 O O . GLU A 1 299 ? 6.647 -21.860 -35.106 1.00 73.69 299 GLU A 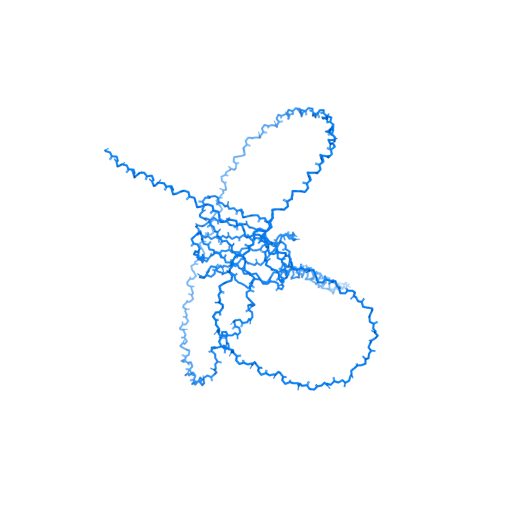O 1
ATOM 2205 N N . PRO A 1 300 ? 6.750 -19.785 -34.243 1.00 76.75 300 PRO A N 1
ATOM 2206 C CA . PRO A 1 300 ? 7.065 -19.157 -35.520 1.00 76.75 300 PRO A CA 1
ATOM 2207 C C . PRO A 1 300 ? 8.493 -19.521 -35.968 1.00 76.75 300 PRO A C 1
ATOM 2209 O O . PRO A 1 300 ? 9.392 -19.612 -35.130 1.00 76.75 300 PRO A O 1
ATOM 2212 N N . PRO A 1 301 ? 8.726 -19.724 -37.279 1.00 75.38 301 PRO A N 1
ATOM 2213 C CA . PRO A 1 301 ? 10.040 -20.082 -37.800 1.00 75.38 301 PRO A CA 1
ATOM 2214 C C . PRO A 1 301 ? 11.071 -18.975 -37.541 1.00 75.38 301 PRO A C 1
ATOM 2216 O O . PRO A 1 301 ? 10.763 -17.784 -37.617 1.00 75.38 301 PRO A O 1
ATOM 2219 N N . ALA A 1 302 ? 12.302 -19.392 -37.239 1.00 76.88 302 ALA A N 1
ATOM 2220 C CA . ALA A 1 302 ? 13.419 -18.504 -36.943 1.00 76.88 302 ALA A CA 1
ATOM 2221 C C . ALA A 1 302 ? 13.757 -17.577 -38.132 1.00 76.88 302 ALA A C 1
ATOM 2223 O O . ALA A 1 302 ? 13.657 -18.000 -39.287 1.00 76.88 302 ALA A O 1
ATOM 2224 N N . PRO A 1 303 ? 14.181 -16.327 -37.870 1.00 75.00 303 PRO A N 1
ATOM 2225 C CA . PRO A 1 303 ? 14.563 -15.390 -38.917 1.00 75.00 303 PRO A CA 1
ATOM 2226 C C . PRO A 1 303 ? 15.862 -15.828 -39.605 1.00 75.00 303 PRO A C 1
ATOM 2228 O O . PRO A 1 303 ? 16.872 -16.098 -38.953 1.00 75.00 303 PRO A O 1
ATOM 2231 N N . THR A 1 304 ? 15.834 -15.875 -40.934 1.00 71.19 304 THR A N 1
ATOM 2232 C CA . THR A 1 304 ? 17.006 -16.125 -41.779 1.00 71.19 304 THR A CA 1
ATOM 2233 C C . THR A 1 304 ? 17.969 -14.931 -41.704 1.00 71.19 304 THR A C 1
ATOM 2235 O O . THR A 1 304 ? 17.503 -13.789 -41.764 1.00 71.19 304 THR A O 1
ATOM 2238 N N . PRO A 1 305 ? 19.293 -15.142 -41.581 1.00 66.38 305 PRO A N 1
ATOM 2239 C CA . PRO A 1 305 ? 20.258 -14.046 -41.570 1.00 66.38 305 PRO A CA 1
ATOM 2240 C C . PRO A 1 305 ? 20.338 -13.338 -42.936 1.00 66.38 305 PRO A C 1
ATOM 2242 O O . PRO A 1 305 ? 20.155 -13.987 -43.970 1.00 66.38 305 PRO A O 1
ATOM 2245 N N . PRO A 1 306 ? 20.614 -12.021 -42.955 1.00 73.56 306 PRO A N 1
ATOM 2246 C CA . PRO A 1 306 ? 20.827 -11.269 -44.189 1.00 73.56 306 PRO A CA 1
ATOM 2247 C C . PRO A 1 306 ? 22.145 -11.670 -44.872 1.00 73.56 306 PRO A C 1
ATOM 2249 O O . PRO A 1 306 ? 23.126 -11.976 -44.192 1.00 73.56 306 PRO A O 1
ATOM 2252 N N . VAL A 1 307 ? 22.121 -11.667 -46.210 1.00 68.56 307 VAL A N 1
ATOM 2253 C CA . VAL A 1 307 ? 23.257 -11.925 -47.120 1.00 68.56 307 VAL A CA 1
ATOM 2254 C C . VAL A 1 307 ? 24.122 -10.680 -47.268 1.00 68.56 307 VAL A C 1
ATOM 2256 O O . VAL A 1 307 ? 23.530 -9.582 -47.381 1.00 68.56 307 VAL A O 1
#

Foldseek 3Di:
DDDDDPVPPVVVVVVVVVVVVVVPPDDPVVQDPFFAAFWKKKFKAFPVRAAAFFKWKDKWAPVDPPTDADHTFTAHNRNMGTDGGGDFAKIWIWIDDPQAWIWIFIWGDDPPDFIHTDGHIDTDPPGGYMDMDMDRHDPPPPVVVVVVVVPDDPPPPPPDPPPDPPPPPPPDPPPPPPDPDPDPDPPPPDPPPPPPPDPDPDPDPPDDPDPDDDPDPPPDDDDDDDPDDDDDDDDDDDDDDDDDDDDDDDDDDDDDDDDDDDDDDDDDDDPDDPDPPPDPPPPPDPDPPDPDDDPDDDDDDDDDDDD

pLDDT: mean 73.06, std 15.77, range [42.5, 97.75]